Protein AF-A0A9D4R5N9-F1 (afdb_monomer)

Structure (mmCIF, N/CA/C/O backbone):
data_AF-A0A9D4R5N9-F1
#
_entry.id   AF-A0A9D4R5N9-F1
#
loop_
_atom_site.group_PDB
_atom_site.id
_atom_site.type_symbol
_atom_site.label_atom_id
_atom_site.label_alt_id
_atom_site.label_comp_id
_atom_site.label_asym_id
_atom_site.label_entity_id
_atom_site.label_seq_id
_atom_site.pdbx_PDB_ins_code
_atom_site.Cartn_x
_atom_site.Cartn_y
_atom_site.Cartn_z
_atom_site.occupancy
_atom_site.B_iso_or_equiv
_atom_site.auth_seq_id
_atom_site.auth_comp_id
_atom_site.auth_asym_id
_atom_site.auth_atom_id
_atom_site.pdbx_PDB_model_num
ATOM 1 N N . MET A 1 1 ? 70.474 1.511 -94.981 1.00 32.91 1 MET A N 1
ATOM 2 C CA . MET A 1 1 ? 71.534 1.987 -94.073 1.00 32.91 1 MET A CA 1
ATOM 3 C C . MET A 1 1 ? 70.887 2.494 -92.799 1.00 32.91 1 MET A C 1
ATOM 5 O O . MET A 1 1 ? 70.169 3.477 -92.846 1.00 32.91 1 MET A O 1
ATOM 9 N N . VAL A 1 2 ? 71.114 1.743 -91.721 1.00 43.59 2 VAL A N 1
ATOM 10 C CA . VAL A 1 2 ? 71.314 2.209 -90.342 1.00 43.59 2 VAL A CA 1
ATOM 11 C C . VAL A 1 2 ? 70.339 3.273 -89.816 1.00 43.59 2 VAL A C 1
ATOM 13 O O . VAL A 1 2 ? 70.643 4.456 -89.820 1.00 43.59 2 VAL A O 1
ATOM 16 N N . TYR A 1 3 ? 69.252 2.821 -89.197 1.00 40.12 3 TYR A N 1
ATOM 17 C CA . TYR A 1 3 ? 69.021 3.209 -87.805 1.00 40.12 3 TYR A CA 1
ATOM 18 C C . TYR A 1 3 ? 68.935 1.924 -86.998 1.00 40.12 3 TYR A C 1
ATOM 20 O O . TYR A 1 3 ? 67.922 1.233 -86.970 1.00 40.12 3 TYR A O 1
ATOM 28 N N . ALA A 1 4 ? 70.094 1.560 -86.458 1.00 38.41 4 ALA A N 1
ATOM 29 C CA . ALA A 1 4 ? 70.248 0.445 -85.558 1.00 38.41 4 ALA A CA 1
ATOM 30 C C . ALA A 1 4 ? 69.289 0.605 -84.377 1.00 38.41 4 ALA A C 1
ATOM 32 O O . ALA A 1 4 ? 69.196 1.657 -83.744 1.00 38.41 4 ALA A O 1
ATOM 33 N N . VAL A 1 5 ? 68.608 -0.495 -84.099 1.00 48.69 5 VAL A N 1
ATOM 34 C CA . VAL A 1 5 ? 68.036 -0.843 -82.811 1.00 48.69 5 VAL A CA 1
ATOM 35 C C . VAL A 1 5 ? 69.075 -0.577 -81.718 1.00 48.69 5 VAL A C 1
ATOM 37 O O . VAL A 1 5 ? 69.971 -1.378 -81.486 1.00 48.69 5 VAL A O 1
ATOM 40 N N . THR A 1 6 ? 68.942 0.548 -81.027 1.00 44.34 6 THR A N 1
ATOM 41 C CA . THR A 1 6 ? 69.432 0.718 -79.657 1.00 44.34 6 THR A CA 1
ATOM 42 C C . THR A 1 6 ? 68.377 1.493 -78.882 1.00 44.34 6 THR A C 1
ATOM 44 O O . THR A 1 6 ? 68.545 2.672 -78.580 1.00 44.34 6 THR A O 1
ATOM 47 N N . ARG A 1 7 ? 67.262 0.835 -78.535 1.00 48.44 7 ARG A N 1
ATOM 48 C CA . ARG A 1 7 ? 66.603 1.203 -77.277 1.00 48.44 7 ARG A CA 1
ATOM 49 C C . ARG A 1 7 ? 67.611 0.868 -76.184 1.00 48.44 7 ARG A C 1
ATOM 51 O O . ARG A 1 7 ? 68.002 -0.290 -76.050 1.00 48.44 7 ARG A O 1
ATOM 58 N N . CYS A 1 8 ? 68.100 1.884 -75.481 1.00 42.31 8 CYS A N 1
ATOM 59 C CA . CYS A 1 8 ? 69.065 1.704 -74.407 1.00 42.31 8 CYS A CA 1
ATOM 60 C C . CYS A 1 8 ? 68.517 0.689 -73.386 1.00 42.31 8 CYS A C 1
ATOM 62 O O . CYS A 1 8 ? 67.337 0.779 -73.029 1.00 42.31 8 CYS A O 1
ATOM 64 N N . PRO A 1 9 ? 69.356 -0.211 -72.834 1.00 55.91 9 PRO A N 1
ATOM 65 C CA . PRO A 1 9 ? 68.989 -1.016 -71.666 1.00 55.91 9 PRO A CA 1
ATOM 66 C C . PRO A 1 9 ? 68.389 -0.140 -70.557 1.00 55.91 9 PRO A C 1
ATOM 68 O O . PRO A 1 9 ? 67.457 -0.543 -69.871 1.00 55.91 9 PRO A O 1
ATOM 71 N N . CYS A 1 10 ? 68.869 1.103 -70.455 1.00 53.34 10 CYS A N 1
ATOM 72 C CA . CYS A 1 10 ? 68.424 2.133 -69.526 1.00 53.34 10 CYS A CA 1
ATOM 73 C C . CYS A 1 10 ? 66.927 2.478 -69.635 1.00 53.34 10 CYS A C 1
ATOM 75 O O . CYS A 1 10 ? 66.293 2.628 -68.597 1.00 53.34 10 CYS A O 1
ATOM 77 N N . ASP A 1 11 ? 66.341 2.559 -70.837 1.00 59.75 11 ASP A N 1
ATOM 78 C CA . ASP A 1 11 ? 64.924 2.934 -71.014 1.00 59.75 11 ASP A CA 1
ATOM 79 C C . ASP A 1 11 ? 63.981 1.785 -70.637 1.00 59.75 11 ASP A C 1
ATOM 81 O O . ASP A 1 11 ? 62.945 1.997 -70.004 1.00 59.75 11 ASP A O 1
ATOM 85 N N . MET A 1 12 ? 64.371 0.548 -70.963 1.00 61.84 12 MET A N 1
ATOM 86 C CA . MET A 1 12 ? 63.658 -0.662 -70.538 1.00 61.84 12 MET A CA 1
ATOM 87 C C . MET A 1 12 ? 63.763 -0.853 -69.021 1.00 61.84 12 MET A C 1
ATOM 89 O O . MET A 1 12 ? 62.758 -1.093 -68.357 1.00 61.84 12 MET A O 1
ATOM 93 N N . VAL A 1 13 ? 64.956 -0.671 -68.446 1.00 65.75 13 VAL A N 1
ATOM 94 C CA . VAL 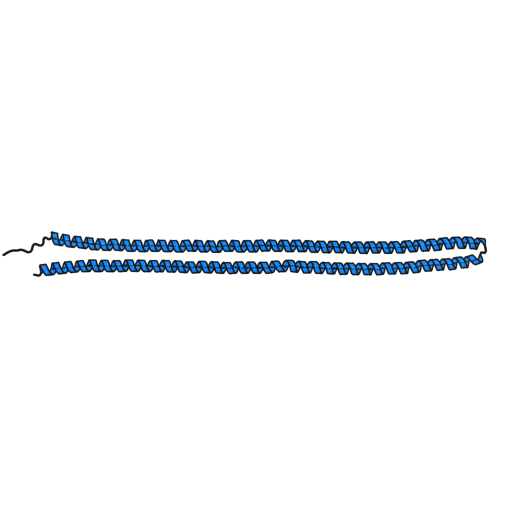A 1 13 ? 65.175 -0.724 -66.991 1.00 65.75 13 VAL A CA 1
ATOM 95 C C . VAL A 1 13 ? 64.390 0.383 -66.279 1.00 65.75 13 VAL A C 1
ATOM 97 O O . VAL A 1 13 ? 63.777 0.125 -65.243 1.00 65.75 13 VAL A O 1
ATOM 100 N N . TYR A 1 14 ? 64.327 1.597 -66.833 1.00 70.81 14 TYR A N 1
ATOM 101 C CA . TYR A 1 14 ? 63.544 2.704 -66.275 1.00 70.81 14 TYR A CA 1
ATOM 102 C C . TYR A 1 14 ? 62.031 2.430 -66.320 1.00 70.81 14 TYR A C 1
ATOM 104 O O . TYR A 1 14 ? 61.320 2.679 -65.346 1.00 70.81 14 TYR A O 1
ATOM 112 N N . ALA A 1 15 ? 61.525 1.854 -67.412 1.00 66.88 15 ALA A N 1
ATOM 113 C CA . ALA A 1 15 ? 60.119 1.476 -67.521 1.00 66.88 15 ALA A CA 1
ATOM 114 C C . ALA A 1 15 ? 59.740 0.327 -66.569 1.00 66.88 15 ALA A C 1
ATOM 116 O O . ALA A 1 15 ? 58.737 0.419 -65.858 1.00 66.88 15 ALA A O 1
ATOM 117 N N . VAL A 1 16 ? 60.569 -0.720 -66.483 1.00 70.00 16 VAL A N 1
ATOM 118 C CA . VAL A 1 16 ? 60.364 -1.851 -65.561 1.00 70.00 16 VAL A CA 1
ATOM 119 C C . VAL A 1 16 ? 60.416 -1.385 -64.104 1.00 70.00 16 VAL A C 1
ATOM 121 O O . VAL A 1 16 ? 59.529 -1.715 -63.317 1.00 70.00 16 VAL A O 1
ATOM 124 N N . THR A 1 17 ? 61.397 -0.560 -63.732 1.00 75.94 17 THR A N 1
ATOM 125 C CA . THR A 1 17 ? 61.494 -0.012 -62.367 1.00 75.94 17 THR A CA 1
ATOM 126 C C . THR A 1 17 ? 60.323 0.911 -62.026 1.00 75.94 17 THR A C 1
ATOM 128 O O . THR A 1 17 ? 59.822 0.864 -60.902 1.00 75.94 17 THR A O 1
ATOM 131 N N . ARG A 1 18 ? 59.822 1.707 -62.979 1.00 77.88 18 ARG A N 1
ATOM 132 C CA . ARG A 1 18 ? 58.609 2.522 -62.805 1.00 77.88 18 ARG A CA 1
ATOM 133 C C . ARG A 1 18 ? 57.360 1.663 -62.587 1.00 77.88 18 ARG A C 1
ATOM 135 O O . ARG A 1 18 ? 56.557 1.991 -61.715 1.00 77.88 18 ARG A O 1
ATOM 142 N N . HIS A 1 19 ? 57.199 0.568 -63.326 1.00 75.94 19 HIS A N 1
ATOM 143 C CA . HIS A 1 19 ? 56.072 -0.349 -63.146 1.00 75.94 19 HIS A CA 1
ATOM 144 C C . HIS A 1 19 ? 56.136 -1.119 -61.827 1.00 75.94 19 HIS A C 1
ATOM 146 O O . HIS A 1 19 ? 55.126 -1.200 -61.131 1.00 75.94 19 HIS A O 1
ATOM 152 N N . LEU A 1 20 ? 57.317 -1.603 -61.432 1.00 76.88 20 LEU A N 1
ATOM 153 C CA . LEU A 1 20 ? 57.517 -2.216 -60.117 1.00 76.88 20 LEU A CA 1
ATOM 154 C C . LEU A 1 20 ? 57.187 -1.233 -58.991 1.00 76.88 20 LEU A C 1
ATOM 156 O O . LEU A 1 20 ? 56.495 -1.603 -58.049 1.00 76.88 20 LEU A O 1
ATOM 160 N N . ARG A 1 21 ? 57.598 0.038 -59.110 1.00 82.12 21 ARG A N 1
ATOM 161 C CA . ARG A 1 21 ? 57.222 1.093 -58.153 1.00 82.12 21 ARG A CA 1
ATOM 162 C C . ARG A 1 21 ? 55.716 1.337 -58.110 1.00 82.12 21 ARG A C 1
ATOM 164 O O . ARG A 1 21 ? 55.177 1.514 -57.025 1.00 82.12 21 ARG A O 1
ATOM 171 N N . HIS A 1 22 ? 55.040 1.331 -59.258 1.00 82.19 22 HIS A N 1
ATOM 172 C CA . HIS A 1 22 ? 53.587 1.498 -59.319 1.00 82.19 22 HIS A CA 1
ATOM 173 C C . HIS A 1 22 ? 52.846 0.316 -58.676 1.00 82.19 22 HIS A C 1
ATOM 175 O O . HIS A 1 22 ? 51.950 0.526 -57.867 1.00 82.19 22 HIS A O 1
ATOM 181 N N . MET A 1 23 ? 53.255 -0.922 -58.966 1.00 81.25 23 MET A N 1
ATOM 182 C CA . MET A 1 23 ? 52.710 -2.125 -58.322 1.00 81.25 23 MET A CA 1
ATOM 183 C C . MET A 1 23 ? 52.925 -2.099 -56.806 1.00 81.25 23 MET A C 1
ATOM 185 O O . MET A 1 23 ? 51.998 -2.353 -56.043 1.00 81.25 23 MET A O 1
ATOM 189 N N . LEU A 1 24 ? 54.133 -1.741 -56.364 1.00 83.81 24 LEU A N 1
ATOM 190 C CA . LEU A 1 24 ? 54.471 -1.653 -54.945 1.00 83.81 24 LEU A CA 1
ATOM 191 C C . LEU A 1 24 ? 53.650 -0.556 -54.251 1.00 83.81 24 LEU A C 1
ATOM 193 O O . LEU A 1 24 ? 53.133 -0.788 -53.163 1.00 83.81 24 LEU A O 1
ATOM 197 N N . TYR A 1 25 ? 53.437 0.584 -54.916 1.00 87.62 25 TYR A N 1
ATOM 198 C CA . TYR A 1 25 ? 52.544 1.643 -54.443 1.00 87.62 25 TYR A CA 1
ATOM 199 C C . TYR A 1 25 ? 51.102 1.146 -54.261 1.00 87.62 25 TYR A C 1
ATOM 201 O O . TYR A 1 25 ? 50.541 1.313 -53.177 1.00 87.62 25 TYR A O 1
ATOM 209 N N . VAL A 1 26 ? 50.522 0.476 -55.265 1.00 86.94 26 VAL A N 1
ATOM 210 C CA . VAL A 1 26 ? 49.154 -0.072 -55.179 1.00 86.94 26 VAL A CA 1
ATOM 211 C C . VAL A 1 26 ? 49.038 -1.086 -54.038 1.00 86.94 26 VAL A C 1
ATOM 213 O O . VAL A 1 26 ? 48.124 -0.978 -53.225 1.00 86.94 26 VAL A O 1
ATOM 216 N N . ILE A 1 27 ? 50.004 -2.001 -53.894 1.00 85.88 27 ILE A N 1
ATOM 217 C CA . ILE A 1 27 ? 50.034 -2.974 -52.788 1.00 85.88 27 ILE A CA 1
ATOM 218 C C . ILE A 1 27 ? 50.093 -2.267 -51.427 1.00 85.88 27 ILE A C 1
ATOM 220 O O . ILE A 1 27 ? 49.329 -2.607 -50.524 1.00 85.88 27 ILE A O 1
ATOM 224 N N . THR A 1 28 ? 50.973 -1.272 -51.264 1.00 88.00 28 THR A N 1
ATOM 225 C CA . THR A 1 28 ? 51.095 -0.537 -49.992 1.00 88.00 28 THR A CA 1
ATOM 226 C C . THR A 1 28 ? 49.835 0.245 -49.640 1.00 88.00 28 THR A C 1
ATOM 228 O O . THR A 1 28 ? 49.409 0.222 -48.486 1.00 88.00 28 THR A O 1
ATOM 231 N N . ARG A 1 29 ? 49.198 0.888 -50.626 1.00 89.81 29 ARG A N 1
ATOM 232 C CA . ARG A 1 29 ? 47.921 1.577 -50.434 1.00 89.81 29 ARG A CA 1
ATOM 233 C C . ARG A 1 29 ? 46.828 0.592 -50.034 1.00 89.81 29 ARG A C 1
ATOM 235 O O . ARG A 1 29 ? 46.112 0.844 -49.075 1.00 89.81 29 ARG A O 1
ATOM 242 N N . CYS A 1 30 ? 46.774 -0.563 -50.686 1.00 87.69 30 CYS A N 1
ATOM 243 C CA . CYS A 1 30 ? 45.808 -1.599 -50.361 1.00 87.69 30 CYS A CA 1
ATOM 244 C C . CYS A 1 30 ? 45.939 -2.155 -48.950 1.00 87.69 30 CYS A C 1
ATOM 246 O O . CYS A 1 30 ? 44.945 -2.310 -48.245 1.00 87.69 30 CYS A O 1
ATOM 248 N N . LEU A 1 31 ? 47.169 -2.409 -48.509 1.00 85.19 31 LEU A N 1
ATOM 249 C CA . LEU A 1 31 ? 47.439 -2.767 -47.121 1.00 85.19 31 LEU A CA 1
ATOM 250 C C . LEU A 1 31 ? 46.973 -1.670 -46.159 1.00 85.19 31 LEU A C 1
ATOM 252 O O . LEU A 1 31 ? 46.334 -1.980 -45.158 1.00 85.19 31 LEU A O 1
ATOM 256 N N . SER A 1 32 ? 47.248 -0.402 -46.471 1.00 89.06 32 SER A N 1
ATOM 257 C CA . SER A 1 32 ? 46.811 0.733 -45.651 1.00 89.06 32 SER A CA 1
ATOM 258 C C . SER A 1 32 ? 45.286 0.827 -45.550 1.00 89.06 32 SER A C 1
ATOM 260 O O . SER A 1 32 ? 44.761 0.968 -44.447 1.00 89.06 32 SER A O 1
ATOM 262 N N . ASP A 1 33 ? 44.571 0.708 -46.670 1.00 86.38 33 ASP A N 1
ATOM 263 C CA . ASP A 1 33 ? 43.107 0.798 -46.717 1.00 86.38 33 ASP A CA 1
ATOM 264 C C . ASP A 1 33 ? 42.457 -0.360 -45.938 1.00 86.38 33 ASP A C 1
ATOM 266 O O . ASP A 1 33 ? 41.523 -0.151 -45.161 1.00 86.38 33 ASP A O 1
ATOM 270 N N . MET A 1 34 ? 43.014 -1.570 -46.050 1.00 82.44 34 MET A N 1
ATOM 271 C CA . MET A 1 34 ? 42.585 -2.741 -45.276 1.00 82.44 34 MET A CA 1
ATOM 272 C C . MET A 1 34 ? 42.835 -2.575 -43.773 1.00 82.44 34 MET A C 1
ATOM 274 O O . MET A 1 34 ? 41.951 -2.855 -42.962 1.00 82.44 34 MET A O 1
ATOM 278 N N . VAL A 1 35 ? 44.020 -2.096 -43.381 1.00 87.25 35 VAL A N 1
ATOM 279 C CA . VAL A 1 35 ? 44.348 -1.819 -41.972 1.00 87.25 35 VAL A CA 1
ATOM 280 C C . VAL A 1 35 ? 43.420 -0.745 -41.408 1.00 87.25 35 VAL A C 1
ATOM 282 O O . VAL A 1 35 ? 42.924 -0.888 -40.287 1.00 87.25 35 VAL A O 1
ATOM 285 N N . PHE A 1 36 ? 43.137 0.305 -42.179 1.00 88.00 36 PHE A N 1
ATOM 286 C CA . PHE A 1 36 ? 42.214 1.360 -41.778 1.00 88.00 36 PHE A CA 1
ATOM 287 C C . PHE A 1 36 ? 40.792 0.824 -41.578 1.00 88.00 36 PHE A C 1
ATOM 289 O O . PHE A 1 36 ? 40.191 1.081 -40.531 1.00 88.00 36 PHE A O 1
ATOM 296 N N . ALA A 1 37 ? 40.287 0.023 -42.524 1.00 80.81 37 ALA A N 1
ATOM 297 C CA . ALA A 1 37 ? 38.984 -0.625 -42.411 1.00 80.81 37 ALA A CA 1
ATOM 298 C C . ALA A 1 37 ? 38.904 -1.467 -41.130 1.00 80.81 37 ALA A C 1
ATOM 300 O O . ALA A 1 37 ? 38.031 -1.227 -40.298 1.00 80.81 37 ALA A O 1
ATOM 301 N N . VAL A 1 38 ? 39.864 -2.368 -40.893 1.00 80.19 38 VAL A N 1
ATOM 302 C CA . VAL A 1 38 ? 39.901 -3.215 -39.684 1.00 80.19 38 VAL A CA 1
ATOM 303 C C . VAL A 1 38 ? 39.974 -2.386 -38.396 1.00 80.19 38 VAL A C 1
ATOM 305 O O . VAL A 1 38 ? 39.272 -2.680 -37.428 1.00 80.19 38 VAL A O 1
ATOM 308 N N . THR A 1 39 ? 40.778 -1.324 -38.370 1.00 84.88 39 THR A N 1
ATOM 309 C CA . THR A 1 39 ? 40.929 -0.465 -37.181 1.00 84.88 39 THR A CA 1
ATOM 310 C C . THR A 1 39 ? 39.628 0.264 -36.843 1.00 84.88 39 THR A C 1
ATOM 312 O O . THR A 1 39 ? 39.217 0.319 -35.678 1.00 84.88 39 THR A O 1
ATOM 315 N N . ARG A 1 40 ? 38.934 0.785 -37.861 1.00 83.06 40 ARG A N 1
ATOM 316 C CA . ARG A 1 40 ? 37.609 1.395 -37.710 1.00 83.06 40 ARG A CA 1
ATOM 317 C C . ARG A 1 40 ? 36.585 0.371 -37.220 1.00 83.06 40 ARG A C 1
ATOM 319 O O . ARG A 1 40 ? 35.835 0.665 -36.295 1.00 83.06 40 ARG A O 1
ATOM 326 N N . CYS A 1 41 ? 36.620 -0.846 -37.763 1.00 77.69 41 CYS A N 1
ATOM 327 C CA . CYS A 1 41 ? 35.736 -1.936 -37.353 1.00 77.69 41 CYS A CA 1
ATOM 328 C C . CYS A 1 41 ? 35.868 -2.271 -35.864 1.00 77.69 41 CYS A C 1
ATOM 330 O O . CYS A 1 41 ? 34.873 -2.365 -35.147 1.00 77.69 41 CYS A O 1
ATOM 332 N N . LEU A 1 42 ? 37.107 -2.421 -35.388 1.00 75.12 42 LEU A N 1
ATOM 333 C CA . LEU A 1 42 ? 37.381 -2.673 -33.975 1.00 75.12 42 LEU A CA 1
ATOM 334 C C . LEU A 1 42 ? 36.883 -1.524 -33.096 1.00 75.12 42 LEU A C 1
ATOM 336 O O . LEU A 1 42 ? 36.279 -1.770 -32.055 1.00 75.12 42 LEU A O 1
ATOM 340 N N . SER A 1 43 ? 37.082 -0.280 -33.533 1.00 82.69 43 SER A N 1
ATOM 341 C CA . SER A 1 43 ? 36.629 0.906 -32.799 1.00 82.69 43 SER A CA 1
ATOM 342 C C . SER A 1 43 ? 35.102 0.955 -32.673 1.00 82.69 43 SER A C 1
ATOM 344 O O . SER A 1 43 ? 34.583 1.166 -31.576 1.00 82.69 43 SER A O 1
ATOM 346 N N . ASP A 1 44 ? 34.377 0.690 -33.764 1.00 78.88 44 ASP A N 1
ATOM 347 C CA . ASP A 1 44 ? 32.910 0.661 -33.780 1.00 78.88 44 ASP A CA 1
ATOM 348 C C . ASP A 1 44 ? 32.352 -0.471 -32.902 1.00 78.88 44 ASP A C 1
ATOM 350 O O . ASP A 1 44 ? 31.378 -0.271 -32.169 1.00 78.88 44 ASP A O 1
ATOM 354 N N . LEU A 1 45 ? 32.988 -1.648 -32.925 1.00 73.50 45 LEU A N 1
ATOM 355 C CA . LEU A 1 45 ? 32.602 -2.778 -32.080 1.00 73.50 45 LEU A CA 1
ATOM 356 C C . LEU A 1 45 ? 32.835 -2.476 -30.594 1.00 73.50 45 LEU A C 1
ATOM 358 O O . LEU A 1 45 ? 31.944 -2.700 -29.774 1.00 73.50 45 LEU A O 1
ATOM 362 N N . VAL A 1 46 ? 34.001 -1.923 -30.243 1.00 78.69 46 VAL A N 1
ATOM 363 C CA . VAL A 1 46 ? 34.314 -1.504 -28.867 1.00 78.69 46 VAL A CA 1
ATOM 364 C C . VAL A 1 46 ? 33.314 -0.455 -28.385 1.00 78.69 46 VAL A C 1
ATOM 366 O O . VAL A 1 46 ? 32.819 -0.552 -27.259 1.00 78.69 46 VAL A O 1
ATOM 369 N N . TYR A 1 47 ? 32.960 0.513 -29.232 1.00 80.06 47 TYR A N 1
ATOM 370 C CA . TYR A 1 47 ? 31.956 1.521 -28.903 1.00 80.06 47 TYR A CA 1
ATOM 371 C C . TYR A 1 47 ? 30.575 0.896 -28.650 1.00 80.06 47 TYR A C 1
ATOM 373 O O . TYR A 1 47 ? 29.947 1.194 -27.631 1.00 80.06 47 TYR A O 1
ATOM 381 N N . ALA A 1 48 ? 30.124 -0.010 -29.526 1.00 71.06 48 ALA A N 1
ATOM 382 C CA . ALA A 1 48 ? 28.847 -0.707 -29.374 1.00 71.06 48 ALA A CA 1
ATOM 383 C C . ALA A 1 48 ? 28.791 -1.516 -28.066 1.00 71.06 48 ALA A C 1
ATOM 385 O O . ALA A 1 48 ? 27.838 -1.378 -27.297 1.00 71.06 48 ALA A O 1
ATOM 386 N N . VAL A 1 49 ? 29.840 -2.288 -27.762 1.00 71.75 49 VAL A N 1
ATOM 387 C CA . VAL A 1 49 ? 29.943 -3.070 -26.517 1.00 71.75 49 VAL A CA 1
ATOM 388 C C . VAL A 1 49 ? 29.950 -2.161 -25.286 1.00 71.75 49 VAL A C 1
ATOM 390 O O . VAL A 1 49 ? 29.225 -2.417 -24.324 1.00 71.75 49 VAL A O 1
ATOM 393 N N . THR A 1 50 ? 30.720 -1.072 -25.313 1.00 77.12 50 THR A N 1
ATOM 394 C CA . THR A 1 50 ? 30.819 -0.137 -24.180 1.00 77.12 50 THR A CA 1
ATOM 395 C C . THR A 1 50 ? 29.473 0.520 -23.885 1.00 77.12 50 THR A C 1
ATOM 397 O O . THR A 1 50 ? 29.025 0.546 -22.735 1.00 77.12 50 THR A O 1
ATOM 400 N N . ARG A 1 51 ? 28.780 0.997 -24.927 1.00 78.81 51 ARG A N 1
ATOM 401 C CA . ARG A 1 51 ? 27.432 1.559 -24.796 1.00 78.81 51 ARG A CA 1
ATOM 402 C C . ARG A 1 51 ? 26.462 0.528 -24.225 1.00 78.81 51 ARG A C 1
ATOM 404 O O . ARG A 1 51 ? 25.673 0.847 -23.340 1.00 78.81 51 ARG A O 1
ATOM 411 N N . CYS A 1 52 ? 26.576 -0.717 -24.662 1.00 68.00 52 CYS A N 1
ATOM 412 C CA . CYS A 1 52 ? 25.738 -1.799 -24.179 1.00 68.00 52 CYS A CA 1
ATOM 413 C C . CYS A 1 52 ? 25.884 -2.119 -22.705 1.00 68.00 52 CYS A C 1
ATOM 415 O O . CYS A 1 52 ? 24.887 -2.263 -21.996 1.00 68.00 52 CYS A O 1
ATOM 417 N N . LEU A 1 53 ? 27.123 -2.176 -22.229 1.00 68.75 53 LEU A N 1
ATOM 418 C CA . LEU A 1 53 ? 27.393 -2.329 -20.808 1.00 68.75 53 LEU A CA 1
ATOM 419 C C . LEU A 1 53 ? 26.811 -1.153 -20.016 1.00 68.75 53 LEU A C 1
ATOM 421 O O . LEU A 1 53 ? 26.201 -1.371 -18.971 1.00 68.75 53 LEU A O 1
ATOM 425 N N . SER A 1 54 ? 26.922 0.076 -20.530 1.00 77.19 54 SER A N 1
ATOM 426 C CA . SER A 1 54 ? 26.354 1.250 -19.859 1.00 77.19 54 SER A CA 1
ATOM 427 C C . SER A 1 54 ? 24.820 1.216 -19.776 1.00 77.19 54 SER A C 1
ATOM 429 O O . SER A 1 54 ? 24.270 1.460 -18.701 1.00 77.19 54 SER A O 1
ATOM 431 N N . ASP A 1 55 ? 24.132 0.828 -20.857 1.00 74.12 55 ASP A N 1
ATOM 432 C CA . ASP A 1 55 ? 22.667 0.712 -20.898 1.00 74.12 55 ASP A CA 1
ATOM 433 C C . ASP A 1 55 ? 22.176 -0.385 -19.932 1.00 74.12 55 ASP A C 1
ATOM 435 O O . ASP A 1 55 ? 21.222 -0.178 -19.177 1.00 74.12 55 ASP A O 1
ATOM 439 N N . MET A 1 56 ? 22.870 -1.528 -19.891 1.00 67.88 56 MET A N 1
ATOM 440 C CA . MET A 1 56 ? 22.602 -2.629 -18.956 1.00 67.88 56 MET A CA 1
ATOM 441 C C . MET A 1 56 ? 22.763 -2.197 -17.494 1.00 67.88 56 MET A C 1
ATOM 443 O O . MET A 1 56 ? 21.869 -2.418 -16.675 1.00 67.88 56 MET A O 1
ATOM 447 N N . VAL A 1 57 ? 23.885 -1.552 -17.157 1.00 75.50 57 VAL A N 1
ATOM 448 C CA . VAL A 1 57 ? 24.146 -1.054 -15.797 1.00 75.50 57 VAL A CA 1
ATOM 449 C C . VAL A 1 57 ? 23.086 -0.035 -15.387 1.00 75.50 57 VAL A C 1
ATOM 451 O O . VAL A 1 57 ? 22.589 -0.081 -14.257 1.00 75.50 57 VAL A O 1
ATOM 454 N N . TYR A 1 58 ? 22.692 0.856 -16.297 1.00 77.56 58 TYR A N 1
ATOM 455 C CA . TYR A 1 58 ? 21.634 1.828 -16.043 1.00 77.56 58 TYR A CA 1
ATOM 456 C C . TYR A 1 58 ? 20.286 1.150 -15.761 1.00 77.56 58 TYR A C 1
ATOM 458 O O . TYR A 1 58 ? 19.639 1.479 -14.761 1.00 77.56 58 TYR A O 1
ATOM 466 N N . ALA A 1 59 ? 19.887 0.174 -16.585 1.00 69.38 59 ALA A N 1
ATOM 467 C CA . ALA A 1 59 ? 18.647 -0.580 -16.404 1.00 69.38 59 ALA A CA 1
ATOM 468 C C . ALA A 1 59 ? 18.617 -1.294 -15.042 1.00 69.38 59 ALA A C 1
ATOM 470 O O . ALA A 1 59 ? 17.679 -1.108 -14.265 1.00 69.38 59 ALA A O 1
ATOM 471 N N . VAL A 1 60 ? 19.688 -2.018 -14.695 1.00 69.94 60 VAL A N 1
ATOM 472 C CA . VAL A 1 60 ? 19.815 -2.710 -13.400 1.00 69.94 60 VAL A CA 1
ATOM 473 C C . VAL A 1 60 ? 19.769 -1.722 -12.231 1.00 69.94 60 VAL A C 1
ATOM 475 O O . VAL A 1 60 ? 19.050 -1.944 -11.257 1.00 69.94 60 VAL A O 1
ATOM 478 N N . THR A 1 61 ? 20.479 -0.597 -12.325 1.00 77.31 61 THR A N 1
ATOM 479 C CA . THR A 1 61 ? 20.515 0.412 -11.253 1.00 77.31 61 THR A CA 1
ATOM 480 C C . THR A 1 61 ? 19.141 1.041 -11.023 1.00 77.31 61 THR A C 1
ATOM 482 O O . THR A 1 61 ? 18.698 1.186 -9.881 1.00 77.31 61 THR A O 1
ATOM 485 N N . ARG A 1 62 ? 18.436 1.404 -12.102 1.00 78.44 62 ARG A N 1
ATOM 486 C CA . ARG A 1 62 ? 17.063 1.926 -12.035 1.00 78.44 62 ARG A CA 1
ATOM 487 C C . ARG A 1 62 ? 16.125 0.906 -11.391 1.00 78.44 62 ARG A C 1
ATOM 489 O O . ARG A 1 62 ? 15.291 1.277 -10.566 1.00 78.44 62 ARG A O 1
ATOM 496 N N . CYS A 1 63 ? 16.310 -0.364 -11.721 1.00 70.38 63 CYS A N 1
ATOM 497 C CA . CYS A 1 63 ? 15.538 -1.465 -11.177 1.00 70.38 63 CYS A CA 1
ATOM 498 C C . CYS A 1 63 ? 15.718 -1.680 -9.686 1.00 70.38 63 CYS A C 1
ATOM 500 O O . CYS A 1 63 ? 14.736 -1.731 -8.947 1.00 70.38 63 CYS A O 1
ATOM 502 N N . LEU A 1 64 ? 16.967 -1.719 -9.231 1.00 71.19 64 LEU A N 1
ATOM 503 C CA . LEU A 1 64 ? 17.282 -1.806 -7.811 1.00 71.19 64 LEU A CA 1
ATOM 504 C C . LEU A 1 64 ? 16.657 -0.641 -7.039 1.00 71.19 64 LEU A C 1
ATOM 506 O O . LEU A 1 64 ? 16.016 -0.864 -6.017 1.00 71.19 64 LEU A O 1
ATOM 510 N N . ARG A 1 65 ? 16.750 0.591 -7.559 1.00 77.88 65 ARG A N 1
ATOM 511 C CA . ARG A 1 65 ? 16.108 1.760 -6.934 1.00 77.88 65 ARG A CA 1
ATOM 512 C C . ARG A 1 65 ? 14.588 1.618 -6.845 1.00 77.88 65 ARG A C 1
ATOM 514 O O . ARG A 1 65 ? 14.021 1.923 -5.800 1.00 77.88 65 ARG A O 1
ATOM 521 N N . GLY A 1 66 ? 13.939 1.152 -7.912 1.00 76.12 66 GLY A N 1
ATOM 522 C CA . GLY A 1 66 ? 12.493 0.920 -7.930 1.00 76.12 66 GLY A CA 1
ATOM 523 C C . GLY A 1 66 ? 12.051 -0.126 -6.904 1.00 76.12 66 GLY A C 1
ATOM 524 O O . GLY A 1 66 ? 11.100 0.111 -6.163 1.00 76.12 66 GLY A O 1
ATOM 525 N N . MET A 1 67 ? 12.778 -1.243 -6.806 1.00 72.75 67 MET A N 1
ATOM 526 C CA . MET A 1 67 ? 12.506 -2.284 -5.809 1.00 72.75 67 MET A CA 1
ATOM 527 C C . MET A 1 67 ? 12.722 -1.784 -4.381 1.00 72.75 67 MET A C 1
ATOM 529 O O . MET A 1 67 ? 11.861 -1.998 -3.533 1.00 72.75 67 MET A O 1
ATOM 533 N N . VAL A 1 68 ? 13.828 -1.080 -4.116 1.00 78.62 68 VAL A N 1
ATOM 534 C CA . VAL A 1 68 ? 14.095 -0.491 -2.793 1.00 78.62 68 VAL A CA 1
ATOM 535 C C . VAL A 1 68 ? 12.964 0.455 -2.402 1.00 78.62 68 VAL A C 1
ATOM 537 O O . VAL A 1 68 ? 12.423 0.325 -1.311 1.00 78.62 68 VAL A O 1
ATOM 540 N N . PHE A 1 69 ? 12.542 1.344 -3.304 1.00 81.62 69 PHE A N 1
ATOM 541 C CA . PHE A 1 69 ? 11.432 2.257 -3.043 1.00 81.62 69 PHE A CA 1
ATOM 542 C C . PHE A 1 69 ? 10.125 1.517 -2.719 1.00 81.62 69 PHE A C 1
ATOM 544 O O . PHE A 1 69 ? 9.453 1.864 -1.746 1.00 81.62 69 PHE A O 1
ATOM 551 N N . ALA A 1 70 ? 9.779 0.482 -3.493 1.00 75.19 70 ALA A N 1
ATOM 552 C CA . ALA A 1 70 ? 8.589 -0.329 -3.244 1.00 75.19 70 ALA A CA 1
ATOM 553 C C . ALA A 1 70 ? 8.642 -0.999 -1.861 1.00 75.19 70 ALA A C 1
ATOM 555 O O . ALA A 1 70 ? 7.693 -0.886 -1.088 1.00 75.19 70 ALA A O 1
ATOM 556 N N . VAL A 1 71 ? 9.775 -1.616 -1.508 1.00 75.62 71 VAL A N 1
ATOM 557 C CA . VAL A 1 71 ? 9.977 -2.258 -0.199 1.00 75.62 71 VAL A CA 1
ATOM 558 C C . VAL A 1 71 ? 9.904 -1.243 0.942 1.00 75.62 71 VAL A C 1
ATOM 560 O O . VAL A 1 71 ? 9.223 -1.492 1.934 1.00 75.62 71 VAL A O 1
ATOM 563 N N . THR A 1 72 ? 10.551 -0.081 0.815 1.00 83.31 72 THR A N 1
ATOM 564 C CA . THR A 1 72 ? 10.513 0.965 1.848 1.00 83.31 72 THR A CA 1
ATOM 565 C C . THR A 1 72 ? 9.092 1.477 2.079 1.00 83.31 72 THR A C 1
ATOM 567 O O . THR A 1 72 ? 8.662 1.578 3.228 1.00 83.31 72 THR A O 1
ATOM 570 N N . ARG A 1 73 ? 8.337 1.748 1.005 1.00 84.25 73 ARG A N 1
ATOM 571 C CA . ARG A 1 73 ? 6.928 2.162 1.097 1.00 84.25 73 ARG A CA 1
ATOM 572 C C . ARG A 1 73 ? 6.093 1.102 1.813 1.00 84.25 73 ARG A C 1
ATOM 574 O O . ARG A 1 73 ? 5.313 1.420 2.701 1.00 84.25 73 ARG A O 1
ATOM 581 N N . CYS A 1 74 ? 6.331 -0.159 1.479 1.00 78.62 74 CYS A N 1
ATOM 582 C CA . CYS A 1 74 ? 5.647 -1.293 2.077 1.00 78.62 74 CYS A CA 1
ATOM 583 C C . CYS A 1 74 ? 5.906 -1.473 3.563 1.00 78.62 74 CYS A C 1
ATOM 585 O O . CYS A 1 74 ? 4.971 -1.691 4.329 1.00 78.62 74 CYS A O 1
ATOM 587 N N . LEU A 1 75 ? 7.160 -1.340 3.985 1.00 77.38 75 LEU A N 1
ATOM 588 C CA . LEU A 1 75 ? 7.503 -1.366 5.402 1.00 77.38 75 LEU A CA 1
ATOM 589 C C . LEU A 1 75 ? 6.830 -0.214 6.153 1.00 77.38 75 LEU A C 1
ATOM 591 O O . LEU A 1 75 ? 6.298 -0.432 7.237 1.00 77.38 75 LEU A O 1
ATOM 595 N N . SER A 1 76 ? 6.792 0.985 5.568 1.00 86.00 76 SER A N 1
ATOM 596 C CA . SER A 1 76 ? 6.106 2.133 6.168 1.00 86.00 76 SER A CA 1
ATOM 597 C C . SER A 1 76 ? 4.600 1.894 6.326 1.00 86.00 76 SER A C 1
ATOM 599 O O . SER A 1 76 ? 4.062 2.114 7.411 1.00 86.00 76 SER A O 1
ATOM 601 N N . ASP A 1 77 ? 3.927 1.418 5.274 1.00 84.69 77 ASP A N 1
ATOM 602 C CA . ASP A 1 77 ? 2.487 1.121 5.296 1.00 84.69 77 ASP A CA 1
ATOM 603 C C . ASP A 1 77 ? 2.170 0.036 6.348 1.00 84.69 77 ASP A C 1
ATOM 605 O O . ASP A 1 77 ? 1.200 0.153 7.099 1.00 84.69 77 ASP A O 1
ATOM 609 N N . MET A 1 78 ? 3.033 -0.980 6.471 1.00 79.00 78 MET A N 1
ATOM 610 C CA . MET A 1 78 ? 2.923 -2.036 7.484 1.00 79.00 78 MET A CA 1
ATOM 611 C C . MET A 1 78 ? 3.092 -1.524 8.910 1.00 79.00 78 MET A C 1
ATOM 613 O O . MET A 1 78 ? 2.297 -1.868 9.784 1.00 79.00 78 MET A O 1
ATOM 617 N N . VAL A 1 79 ? 4.112 -0.700 9.159 1.00 84.62 79 VAL A N 1
ATOM 618 C CA . VAL A 1 79 ? 4.332 -0.097 10.480 1.00 84.62 79 VAL A CA 1
ATOM 619 C C . VAL A 1 79 ? 3.118 0.739 10.870 1.00 84.62 79 VAL A C 1
ATOM 621 O O . VAL A 1 79 ? 2.595 0.568 11.968 1.00 84.62 79 VAL A O 1
ATOM 624 N N . PHE A 1 80 ? 2.612 1.572 9.958 1.00 87.69 80 PHE A N 1
ATOM 625 C CA . PHE A 1 80 ? 1.424 2.383 10.209 1.00 87.69 80 PHE A CA 1
ATOM 626 C C . PHE A 1 80 ? 0.194 1.529 10.544 1.00 87.69 80 PHE A C 1
ATOM 628 O O . PHE A 1 80 ? -0.495 1.803 11.530 1.00 87.69 80 PHE A O 1
ATOM 635 N N . ALA A 1 81 ? -0.058 0.469 9.767 1.00 82.06 81 ALA A N 1
ATOM 636 C CA . ALA A 1 81 ? -1.153 -0.459 10.024 1.00 82.06 81 ALA A CA 1
ATOM 637 C C . ALA A 1 81 ? -1.033 -1.095 11.416 1.00 82.06 81 ALA A C 1
ATOM 639 O O . ALA A 1 81 ? -1.979 -1.032 12.198 1.00 82.06 81 ALA A O 1
ATOM 640 N N . VAL A 1 82 ? 0.141 -1.625 11.775 1.00 78.44 82 VAL A N 1
ATOM 641 C CA . VAL A 1 82 ? 0.382 -2.247 13.088 1.00 78.44 82 VAL A CA 1
ATOM 642 C C . VAL A 1 82 ? 0.212 -1.244 14.233 1.00 78.44 82 VAL A C 1
ATOM 644 O O . VAL A 1 82 ? -0.444 -1.558 15.226 1.00 78.44 82 VAL A O 1
ATOM 647 N N . THR A 1 83 ? 0.745 -0.027 14.109 1.00 87.31 83 THR A N 1
ATOM 648 C CA . THR A 1 83 ? 0.599 1.015 15.139 1.00 87.31 83 THR A CA 1
ATOM 649 C C . THR A 1 83 ? -0.865 1.391 15.357 1.00 87.31 83 THR A C 1
ATOM 651 O O . THR A 1 83 ? -1.317 1.503 16.501 1.00 87.31 83 THR A O 1
ATOM 654 N N . ARG A 1 84 ? -1.631 1.545 14.272 1.00 87.69 84 ARG A N 1
ATOM 655 C CA . ARG A 1 84 ? -3.071 1.802 14.339 1.00 87.69 84 ARG A CA 1
ATOM 656 C C . ARG A 1 84 ? -3.810 0.636 15.001 1.00 87.69 84 ARG A C 1
ATOM 658 O O . ARG A 1 84 ? -4.619 0.869 15.891 1.00 87.69 84 ARG A O 1
ATOM 665 N N . CYS A 1 85 ? -3.480 -0.601 14.631 1.00 82.38 85 CYS A N 1
ATOM 666 C CA . CYS A 1 85 ? -4.068 -1.806 15.215 1.00 82.38 85 CYS A CA 1
ATOM 667 C C . CYS A 1 85 ? -3.859 -1.883 16.731 1.00 82.38 85 CYS A C 1
ATOM 669 O O . CYS A 1 85 ? -4.804 -2.116 17.480 1.00 82.38 85 CYS A O 1
ATOM 671 N N . LEU A 1 86 ? -2.628 -1.651 17.191 1.00 79.25 86 LEU A N 1
ATOM 672 C CA . LEU A 1 86 ? -2.314 -1.630 18.619 1.00 79.25 86 LEU A CA 1
ATOM 673 C C . LEU A 1 86 ? -3.088 -0.531 19.349 1.00 79.25 86 LEU A C 1
ATOM 675 O O . LEU A 1 86 ? -3.596 -0.769 20.440 1.00 79.25 86 LEU A O 1
ATOM 679 N N . SER A 1 87 ? -3.216 0.648 18.740 1.00 86.25 87 SER A N 1
ATOM 680 C CA . SER A 1 87 ? -3.968 1.765 19.322 1.00 86.25 87 SER A CA 1
ATOM 681 C C . SER A 1 87 ? -5.458 1.436 19.465 1.00 86.25 87 SER A C 1
ATOM 683 O O . SER A 1 87 ? -6.028 1.642 20.537 1.00 86.25 87 SER A O 1
ATOM 685 N N . ASP A 1 88 ? -6.071 0.869 18.421 1.00 83.50 88 ASP A N 1
ATOM 686 C CA . ASP A 1 88 ? -7.478 0.453 18.424 1.00 83.50 88 ASP A CA 1
ATOM 687 C C . ASP A 1 88 ? -7.721 -0.657 19.473 1.00 83.50 88 ASP A C 1
ATOM 689 O O . ASP A 1 88 ? -8.709 -0.612 20.211 1.00 83.50 88 ASP A O 1
ATOM 693 N N . LEU A 1 89 ? -6.791 -1.613 19.609 1.00 77.56 89 LEU A N 1
ATOM 694 C CA . LEU A 1 89 ? -6.864 -2.680 20.614 1.00 77.56 89 LEU A CA 1
ATOM 695 C C . LEU A 1 89 ? -6.743 -2.138 22.044 1.00 77.56 89 LEU A C 1
ATOM 697 O O . LEU A 1 89 ? -7.537 -2.505 22.909 1.00 77.56 89 LEU A O 1
ATOM 701 N N . VAL A 1 90 ? -5.776 -1.252 22.300 1.00 82.81 90 VAL A N 1
ATOM 702 C CA . VAL A 1 90 ? -5.611 -0.605 23.611 1.00 82.81 90 VAL A CA 1
ATOM 703 C C . VAL A 1 90 ? -6.875 0.168 23.973 1.00 82.81 90 VAL A C 1
ATOM 705 O O . VAL A 1 90 ? -7.388 0.003 25.077 1.00 82.81 90 VAL A O 1
ATOM 708 N N . TYR A 1 91 ? -7.426 0.942 23.036 1.00 84.69 91 TYR A N 1
ATOM 709 C CA . TYR A 1 91 ? -8.669 1.678 23.252 1.00 84.69 91 TYR A CA 1
ATOM 710 C C . TYR A 1 91 ? -9.838 0.750 23.615 1.00 84.69 91 TYR A C 1
ATOM 712 O O . TYR A 1 91 ? -10.553 1.015 24.587 1.00 84.69 91 TYR A O 1
ATOM 720 N N . ALA A 1 92 ? -10.009 -0.358 22.884 1.00 76.19 92 ALA A N 1
ATOM 721 C CA . ALA A 1 92 ? -11.042 -1.348 23.175 1.00 76.19 92 ALA A CA 1
ATOM 722 C C . ALA A 1 92 ? -10.879 -1.936 24.587 1.00 76.19 92 ALA A C 1
ATOM 724 O O . ALA A 1 92 ? -11.838 -1.928 25.359 1.00 76.19 92 ALA A O 1
ATOM 725 N N . VAL A 1 93 ? -9.667 -2.354 24.970 1.00 73.50 93 VAL A N 1
ATOM 726 C CA . VAL A 1 93 ? -9.378 -2.890 26.314 1.00 73.50 93 VAL A CA 1
ATOM 727 C C . VAL A 1 93 ? -9.670 -1.860 27.405 1.00 73.50 93 VAL A C 1
ATOM 729 O O . VAL A 1 93 ? -10.344 -2.177 28.386 1.00 73.50 93 VAL A O 1
ATOM 732 N N . THR A 1 94 ? -9.200 -0.619 27.251 1.00 80.25 94 THR A N 1
ATOM 733 C CA . THR A 1 94 ? -9.412 0.443 28.246 1.00 80.25 94 THR A CA 1
ATOM 734 C C . THR A 1 94 ? -10.896 0.742 28.439 1.00 80.25 94 THR A C 1
ATOM 736 O O . THR A 1 94 ? -11.354 0.892 29.576 1.00 80.25 94 THR A O 1
ATOM 739 N N . ARG A 1 95 ? -11.667 0.786 27.348 1.00 82.62 95 ARG A N 1
ATOM 740 C CA . ARG A 1 95 ? -13.120 0.955 27.411 1.00 82.62 95 ARG A CA 1
ATOM 741 C C . ARG A 1 95 ? -13.787 -0.218 28.130 1.00 82.62 95 ARG A C 1
ATOM 743 O O . ARG A 1 95 ? -14.573 0.012 29.042 1.00 82.62 95 ARG A O 1
ATOM 750 N N . CYS A 1 96 ? -13.421 -1.452 27.782 1.00 70.44 96 CYS A N 1
ATOM 751 C CA . CYS A 1 96 ? -13.963 -2.661 28.405 1.00 70.44 96 CYS A CA 1
ATOM 752 C C . CYS A 1 96 ? -13.735 -2.688 29.922 1.00 70.44 96 CYS A C 1
ATOM 754 O O . CYS A 1 96 ? -14.643 -3.006 30.689 1.00 70.44 96 CYS A O 1
ATOM 756 N N . LEU A 1 97 ? -12.525 -2.332 30.362 1.00 68.38 97 LEU A N 1
ATOM 757 C CA . LEU A 1 97 ? -12.192 -2.244 31.784 1.00 68.38 97 LEU A CA 1
ATOM 758 C C . LEU A 1 97 ? -12.997 -1.147 32.484 1.00 68.38 97 LEU A C 1
ATOM 760 O O . LEU A 1 97 ? -13.494 -1.370 33.584 1.00 68.38 97 LEU A O 1
ATOM 764 N N . SER A 1 98 ? -13.158 0.012 31.844 1.00 76.69 98 SER A N 1
ATOM 765 C CA . SER A 1 98 ? -13.932 1.129 32.399 1.00 76.69 98 SER A CA 1
ATOM 766 C C . SER A 1 98 ? -15.408 0.759 32.581 1.00 76.69 98 SER A C 1
ATOM 768 O O . SER A 1 98 ? -15.972 0.998 33.649 1.00 76.69 98 SER A O 1
ATOM 770 N N . ASP A 1 99 ? -16.011 0.118 31.576 1.00 75.44 99 ASP A N 1
ATOM 771 C CA . ASP A 1 99 ? -17.400 -0.350 31.624 1.00 75.44 99 ASP A CA 1
ATOM 772 C C . ASP A 1 99 ? -17.585 -1.413 32.725 1.00 75.44 99 ASP A C 1
ATOM 774 O O . ASP A 1 99 ? -18.548 -1.354 33.493 1.00 75.44 99 ASP A O 1
ATOM 778 N N . LEU A 1 100 ? -16.632 -2.344 32.873 1.00 68.81 100 LEU A N 1
ATOM 779 C CA . LEU A 1 100 ? -16.668 -3.359 33.929 1.00 68.81 100 LEU A CA 1
ATOM 780 C C . LEU A 1 100 ? -16.568 -2.734 35.329 1.00 68.81 100 LEU A C 1
ATOM 782 O O . LEU A 1 100 ? -17.357 -3.069 36.212 1.00 68.81 100 LEU A O 1
ATOM 786 N N . VAL A 1 101 ? -15.635 -1.797 35.533 1.00 72.00 101 VAL A N 1
ATOM 787 C CA . VAL A 1 101 ? -15.485 -1.070 36.806 1.00 72.00 101 VAL A CA 1
ATOM 788 C C . VAL A 1 101 ? -16.763 -0.305 37.143 1.00 72.00 101 VAL A C 1
ATOM 790 O O . VAL A 1 101 ? -17.205 -0.331 38.294 1.00 72.00 101 VAL A O 1
ATOM 793 N N . TYR A 1 102 ? -17.393 0.334 36.154 1.00 77.75 102 TYR A N 1
ATOM 794 C CA . TYR A 1 102 ? -18.659 1.038 36.343 1.00 77.75 102 TYR A CA 1
ATOM 795 C C . TYR A 1 102 ? -19.775 0.097 36.821 1.00 77.75 102 TYR A C 1
ATOM 797 O O . TYR A 1 102 ? -20.436 0.389 37.821 1.00 77.75 102 TYR A O 1
ATOM 805 N N . VAL A 1 103 ? -19.949 -1.056 36.164 1.00 69.50 103 VAL A N 1
ATOM 806 C CA . VAL A 1 103 ? -20.965 -2.053 36.546 1.00 69.50 103 VAL A CA 1
ATOM 807 C C . VAL A 1 103 ? -20.708 -2.599 37.950 1.00 69.50 103 VAL A C 1
ATOM 809 O O . VAL A 1 103 ? -21.628 -2.623 38.767 1.00 69.50 103 VAL A O 1
ATOM 812 N N . VAL A 1 104 ? -19.463 -2.964 38.276 1.00 65.31 104 VAL A N 1
ATOM 813 C CA . VAL A 1 104 ? -19.097 -3.452 39.618 1.00 65.31 104 VAL A CA 1
ATOM 814 C C . VAL A 1 104 ? -19.390 -2.398 40.687 1.00 65.31 104 VAL A C 1
ATOM 816 O O . VAL A 1 104 ? -19.990 -2.712 41.715 1.00 65.31 104 VAL A O 1
ATOM 819 N N . THR A 1 105 ? -19.020 -1.140 40.444 1.00 73.88 105 THR A N 1
ATOM 820 C CA . THR A 1 105 ? -19.226 -0.043 41.406 1.00 73.88 105 THR A CA 1
ATOM 821 C C . THR A 1 105 ? -20.711 0.211 41.658 1.00 73.88 105 THR A C 1
ATOM 823 O O . THR A 1 105 ? -21.134 0.372 42.807 1.00 73.88 105 THR A O 1
ATOM 826 N N . ARG A 1 106 ? -21.524 0.200 40.595 1.00 77.12 106 ARG A N 1
ATOM 827 C CA . ARG A 1 106 ? -22.982 0.309 40.705 1.00 77.12 106 ARG A CA 1
ATOM 828 C C . ARG A 1 106 ? -23.562 -0.854 41.507 1.00 77.12 106 ARG A C 1
ATOM 830 O O . ARG A 1 106 ? -24.348 -0.630 42.418 1.00 77.12 106 ARG A O 1
ATOM 837 N N . CYS A 1 107 ? -23.111 -2.071 41.231 1.00 65.06 107 CYS A N 1
ATOM 838 C CA . CYS A 1 107 ? -23.563 -3.265 41.929 1.00 65.06 107 CYS A CA 1
ATOM 839 C C . CYS A 1 107 ? -23.259 -3.273 43.422 1.00 65.06 107 CYS A C 1
ATOM 841 O O . CYS A 1 107 ? -24.119 -3.617 44.232 1.00 65.06 107 CYS A O 1
ATOM 843 N N . LEU A 1 108 ? -22.051 -2.854 43.797 1.00 65.38 108 LEU A N 1
ATOM 844 C CA . LEU A 1 108 ? -21.692 -2.679 45.200 1.00 65.38 108 LEU A CA 1
ATOM 845 C C . LEU A 1 108 ? -22.566 -1.609 45.863 1.00 65.38 108 LEU A C 1
ATOM 847 O O . LEU A 1 108 ? -23.022 -1.811 46.985 1.00 65.38 108 LEU A O 1
ATOM 851 N N . SER A 1 109 ? -22.848 -0.510 45.160 1.00 74.44 109 SER A N 1
ATOM 852 C CA . SER A 1 109 ? -23.711 0.564 45.668 1.00 74.44 109 SER A CA 1
ATOM 853 C C . SER A 1 109 ? -25.146 0.081 45.908 1.00 74.44 109 SER A C 1
ATOM 855 O O . SER A 1 109 ? -25.701 0.333 46.977 1.00 74.44 109 SER A O 1
ATOM 857 N N . ASP A 1 110 ? -25.717 -0.674 44.964 1.00 72.38 110 ASP A N 1
ATOM 858 C CA . ASP A 1 110 ? -27.063 -1.251 45.076 1.00 72.38 110 ASP A CA 1
ATOM 859 C C . ASP A 1 110 ? -27.147 -2.250 46.251 1.00 72.38 110 ASP A C 1
ATOM 861 O O . ASP A 1 110 ? -28.110 -2.228 47.023 1.00 72.38 110 ASP A O 1
ATOM 865 N N . MET A 1 111 ? -26.112 -3.078 46.461 1.00 61.69 111 MET A N 1
ATOM 866 C CA . MET A 1 111 ? -26.044 -3.982 47.619 1.00 61.69 111 MET A CA 1
ATOM 867 C C . MET A 1 111 ? -25.931 -3.232 48.951 1.00 61.69 111 MET A C 1
ATOM 869 O O . MET A 1 111 ? -26.641 -3.561 49.903 1.00 61.69 111 MET A O 1
ATOM 873 N N . VAL A 1 112 ? -25.069 -2.213 49.035 1.00 72.44 112 VAL A N 1
ATOM 874 C CA . VAL A 1 112 ? -24.924 -1.383 50.244 1.00 72.44 112 VAL A CA 1
ATOM 875 C C . VAL A 1 112 ? -26.244 -0.690 50.578 1.00 72.44 112 VAL A C 1
ATOM 877 O O . VAL A 1 112 ? -26.639 -0.657 51.746 1.00 72.44 112 VAL A O 1
ATOM 880 N N . TYR A 1 113 ? -26.961 -0.189 49.570 1.00 76.06 113 TYR A N 1
ATOM 881 C CA . TYR A 1 113 ? -28.277 0.414 49.752 1.00 76.06 113 TYR A CA 1
ATOM 882 C C . TYR A 1 113 ? -29.296 -0.588 50.319 1.00 76.06 113 TYR A C 1
ATOM 884 O O . TYR A 1 113 ? -29.966 -0.286 51.311 1.00 76.06 113 TYR A O 1
ATOM 892 N N . ALA A 1 114 ? -29.369 -1.801 49.759 1.00 64.38 114 ALA A N 1
ATOM 893 C CA . ALA A 1 114 ? -30.267 -2.852 50.244 1.00 64.38 114 ALA A CA 1
ATOM 894 C C . ALA A 1 114 ? -29.977 -3.242 51.708 1.00 64.38 114 ALA A C 1
ATOM 896 O O . ALA A 1 114 ? -30.895 -3.327 52.527 1.00 64.38 114 ALA A O 1
ATOM 897 N N . VAL A 1 115 ? -28.697 -3.406 52.065 1.00 65.12 115 VAL A N 1
ATOM 898 C CA . VAL A 1 115 ? -28.269 -3.721 53.440 1.00 65.12 115 VAL A CA 1
ATOM 899 C C . VAL A 1 115 ? -28.612 -2.587 54.406 1.00 65.12 115 VAL A C 1
ATOM 901 O O . VAL A 1 115 ? -29.170 -2.835 55.474 1.00 65.12 115 VAL A O 1
ATOM 904 N N . THR A 1 116 ? -28.326 -1.338 54.034 1.00 74.12 116 THR A N 1
ATOM 905 C CA . THR A 1 116 ? -28.573 -0.168 54.895 1.00 74.12 116 THR A CA 1
ATOM 906 C C . THR A 1 116 ? -30.067 0.016 55.182 1.00 74.12 116 THR A C 1
ATOM 908 O O . THR A 1 116 ? -30.457 0.324 56.312 1.00 74.12 116 THR A O 1
ATOM 911 N N . THR A 1 117 ? -30.908 -0.219 54.172 1.00 74.56 117 THR A N 1
ATOM 912 C CA . THR A 1 117 ? -32.370 -0.139 54.296 1.00 74.56 117 THR A CA 1
ATOM 913 C C . THR A 1 117 ? -32.897 -1.224 55.237 1.00 74.56 117 THR A C 1
ATOM 915 O O . THR A 1 117 ? -33.618 -0.913 56.181 1.00 74.56 117 THR A O 1
ATOM 918 N N . CYS A 1 118 ? -32.445 -2.476 55.084 1.00 67.44 118 CYS A N 1
ATOM 919 C CA . CYS A 1 118 ? -32.821 -3.558 55.999 1.00 67.44 118 CYS A CA 1
ATOM 920 C C . CYS A 1 118 ? -32.395 -3.297 57.445 1.00 67.44 118 CYS A C 1
ATOM 922 O O . CYS A 1 118 ? -33.165 -3.566 58.367 1.00 67.44 118 CYS A O 1
ATOM 924 N N . LEU A 1 119 ? -31.172 -2.803 57.664 1.00 67.50 119 LEU A N 1
ATOM 925 C CA . LEU A 1 119 ? -30.699 -2.489 59.012 1.00 67.50 119 LEU A CA 1
ATOM 926 C C . LEU A 1 119 ? -31.589 -1.429 59.668 1.00 67.50 119 LEU A C 1
ATOM 928 O O . LEU A 1 119 ? -31.944 -1.567 60.836 1.00 67.50 119 LEU A O 1
ATOM 932 N N . SER A 1 120 ? -32.000 -0.419 58.903 1.00 75.00 120 SER A N 1
ATOM 933 C CA . SER A 1 120 ? -32.897 0.637 59.375 1.00 75.00 120 SER A CA 1
ATOM 934 C C . SER A 1 120 ? -34.290 0.093 59.719 1.00 75.00 120 SER A C 1
ATOM 936 O O . SER A 1 120 ? -34.805 0.389 60.798 1.00 75.00 120 SER A O 1
ATOM 938 N N . ASP A 1 121 ? -34.859 -0.770 58.872 1.00 70.50 121 ASP A N 1
ATOM 939 C CA . ASP A 1 121 ? -36.156 -1.416 59.116 1.00 70.50 121 ASP A CA 1
ATOM 940 C C . ASP A 1 121 ? -36.128 -2.324 60.357 1.00 70.50 121 ASP A C 1
ATOM 942 O O . ASP A 1 121 ? -37.046 -2.285 61.181 1.00 70.50 121 ASP A O 1
ATOM 946 N N . MET A 1 122 ? -35.053 -3.098 60.550 1.00 63.72 122 MET A N 1
ATOM 947 C CA . MET A 1 122 ? -34.887 -3.933 61.746 1.00 63.72 122 MET A CA 1
ATOM 948 C C . MET A 1 122 ? -34.742 -3.099 63.022 1.00 63.72 122 MET A C 1
ATOM 950 O O . MET A 1 122 ? -35.346 -3.430 64.043 1.00 63.72 122 MET A O 1
ATOM 954 N N . VAL A 1 123 ? -33.970 -2.007 62.986 1.00 73.69 123 VAL A N 1
ATOM 955 C CA . VAL A 1 123 ? -33.833 -1.091 64.132 1.00 73.69 123 VAL A CA 1
ATOM 956 C C . VAL A 1 123 ? -35.177 -0.440 64.464 1.00 73.69 123 VAL A C 1
ATOM 958 O O . VAL A 1 123 ? -35.550 -0.349 65.637 1.00 73.69 123 VAL A O 1
ATOM 961 N N . TYR A 1 124 ? -35.944 -0.035 63.450 1.00 75.88 124 TYR A N 1
ATOM 962 C CA . TYR A 1 124 ? -37.282 0.524 63.634 1.00 75.88 124 TYR A CA 1
ATOM 963 C C . TYR A 1 124 ? -38.250 -0.491 64.266 1.00 75.88 124 TYR A C 1
ATOM 965 O O . TYR A 1 124 ? -38.935 -0.181 65.243 1.00 75.88 124 TYR A O 1
ATOM 973 N N . ALA A 1 125 ? -38.268 -1.732 63.777 1.00 66.44 125 ALA A N 1
ATOM 974 C CA . ALA A 1 125 ? -39.093 -2.793 64.351 1.00 66.44 125 ALA A CA 1
ATOM 975 C C . ALA A 1 125 ? -38.685 -3.125 65.801 1.00 66.44 125 ALA A C 1
ATOM 977 O O . ALA A 1 125 ? -39.551 -3.266 66.667 1.00 66.44 125 ALA A O 1
ATOM 978 N N . ALA A 1 126 ? -37.381 -3.184 66.096 1.00 66.38 126 ALA A N 1
ATOM 979 C CA . ALA A 1 126 ? -36.860 -3.442 67.441 1.00 66.38 126 ALA A CA 1
ATOM 980 C C . ALA A 1 126 ? -37.221 -2.334 68.442 1.00 66.38 126 ALA A C 1
ATOM 982 O O . ALA A 1 126 ? -37.693 -2.613 69.545 1.00 66.38 126 ALA A O 1
ATOM 983 N N . THR A 1 127 ? -37.021 -1.070 68.063 1.00 75.81 127 THR A N 1
ATOM 984 C CA . THR A 1 127 ? -37.345 0.083 68.920 1.00 75.81 127 THR A CA 1
ATOM 985 C C . THR A 1 127 ? -38.839 0.155 69.218 1.00 75.81 127 THR A C 1
ATOM 987 O O . THR A 1 127 ? -39.228 0.387 70.366 1.00 75.81 127 THR A O 1
ATOM 990 N N . ARG A 1 128 ? -39.683 -0.141 68.223 1.00 71.62 128 ARG A N 1
ATOM 991 C CA . ARG A 1 128 ? -41.130 -0.251 68.414 1.00 71.62 128 ARG A CA 1
ATOM 992 C C . ARG A 1 128 ? -41.509 -1.389 69.367 1.00 71.62 128 ARG A C 1
ATOM 994 O O . ARG A 1 128 ? -42.288 -1.144 70.283 1.00 71.62 128 ARG A O 1
ATOM 1001 N N . CYS A 1 129 ? -40.911 -2.579 69.219 1.00 67.75 129 CYS A N 1
ATOM 1002 C CA . CYS A 1 129 ? -41.126 -3.700 70.147 1.00 67.75 129 CYS A CA 1
ATOM 1003 C C . CYS A 1 129 ? -40.847 -3.306 71.595 1.00 67.75 129 CYS A C 1
ATOM 1005 O O . CYS A 1 129 ? -41.630 -3.625 72.485 1.00 67.75 129 CYS A O 1
ATOM 1007 N N . LEU A 1 130 ? -39.709 -2.648 71.836 1.00 69.62 130 LEU A N 1
ATOM 1008 C CA . LEU A 1 130 ? -39.298 -2.239 73.176 1.00 69.62 130 LEU A CA 1
ATOM 1009 C C . LEU A 1 130 ? -40.283 -1.231 73.771 1.00 69.62 130 LEU A C 1
ATOM 1011 O O . LEU A 1 130 ? -40.688 -1.382 74.921 1.00 69.62 130 LEU A O 1
ATOM 1015 N N . SER A 1 131 ? -40.709 -0.238 72.986 1.00 74.31 131 SER A N 1
ATOM 1016 C CA . SER A 1 131 ? -41.689 0.755 73.436 1.00 74.31 131 SER A CA 1
ATOM 1017 C C . SER A 1 131 ? -43.043 0.119 73.769 1.00 74.31 131 SER A C 1
ATOM 1019 O O . SER A 1 131 ? -43.606 0.394 74.831 1.00 74.31 131 SER A O 1
ATOM 1021 N N . ASP A 1 132 ? -43.533 -0.784 72.917 1.00 70.25 132 ASP A N 1
ATOM 1022 C CA . ASP A 1 132 ? -44.807 -1.473 73.127 1.00 70.25 132 ASP A CA 1
ATOM 1023 C C . ASP A 1 132 ? -44.736 -2.461 74.308 1.00 70.25 132 ASP A C 1
ATOM 1025 O O . ASP A 1 132 ? -45.691 -2.557 75.079 1.00 70.25 132 ASP A O 1
ATOM 1029 N N . MET A 1 133 ? -43.587 -3.110 74.546 1.00 65.00 133 MET A N 1
ATOM 1030 C CA . MET A 1 133 ? -43.354 -3.915 75.755 1.00 65.00 133 MET A CA 1
ATOM 1031 C C . MET A 1 133 ? -43.399 -3.075 77.035 1.00 65.00 133 MET A C 1
ATOM 1033 O O . MET A 1 133 ? -44.064 -3.466 77.993 1.00 65.00 133 MET A O 1
ATOM 1037 N N . VAL A 1 134 ? -42.735 -1.915 77.062 1.00 70.69 134 VAL A N 1
ATOM 1038 C CA . VAL A 1 134 ? -42.766 -0.999 78.219 1.00 70.69 134 VAL A CA 1
ATOM 1039 C C . VAL A 1 134 ? -44.201 -0.525 78.502 1.00 70.69 134 VAL A C 1
ATOM 1041 O O . VAL A 1 134 ? -44.636 -0.490 79.658 1.00 70.69 134 VAL A O 1
ATOM 1044 N N . ASN A 1 135 ? -44.974 -0.233 77.454 1.00 68.75 135 ASN A N 1
ATOM 1045 C CA . ASN A 1 135 ? -46.387 0.137 77.570 1.00 68.75 135 ASN A CA 1
ATOM 1046 C C . ASN A 1 135 ? -47.285 -1.026 78.038 1.00 68.75 135 ASN A C 1
ATOM 1048 O O . ASN A 1 135 ? -48.228 -0.808 78.796 1.00 68.75 135 ASN A O 1
ATOM 1052 N N . ALA A 1 136 ? -47.010 -2.261 77.613 1.00 64.81 136 ALA A N 1
ATOM 1053 C CA . ALA A 1 136 ? -47.764 -3.438 78.047 1.00 64.81 136 ALA A CA 1
ATOM 1054 C C . ALA A 1 136 ? -47.499 -3.768 79.527 1.00 64.81 136 ALA A C 1
ATOM 1056 O O . ALA A 1 136 ? -48.444 -3.995 80.282 1.00 64.81 136 ALA A O 1
ATOM 1057 N N . ILE A 1 137 ? -46.237 -3.699 79.973 1.00 64.62 137 ILE A N 1
ATOM 1058 C CA . ILE A 1 137 ? -45.843 -3.911 81.380 1.00 64.62 137 ILE A CA 1
ATOM 1059 C C . ILE A 1 137 ? -46.549 -2.919 82.313 1.00 64.62 137 ILE A C 1
ATOM 1061 O O . ILE A 1 137 ? -46.969 -3.288 83.407 1.00 64.62 137 ILE A O 1
ATOM 1065 N N . THR A 1 138 ? -46.711 -1.668 81.881 1.00 64.31 138 THR A N 1
ATOM 1066 C CA . THR A 1 138 ? -47.372 -0.625 82.679 1.00 64.31 138 THR A CA 1
ATOM 1067 C C . THR A 1 138 ? -48.897 -0.755 82.732 1.00 64.31 138 THR A C 1
ATOM 1069 O O . THR A 1 138 ? -49.508 -0.154 83.614 1.00 64.31 138 THR A O 1
ATOM 1072 N N . ARG A 1 139 ? -49.529 -1.524 81.830 1.00 65.06 139 ARG A N 1
ATOM 1073 C CA . ARG A 1 139 ? -50.997 -1.619 81.726 1.00 65.06 139 ARG A CA 1
ATOM 1074 C C . ARG A 1 139 ? -51.572 -2.985 82.095 1.00 65.06 139 ARG A C 1
ATOM 1076 O O . ARG A 1 139 ? -52.503 -3.019 82.893 1.00 65.06 139 ARG A O 1
ATOM 1083 N N . CYS A 1 140 ? -51.069 -4.084 81.528 1.00 59.69 140 CYS A N 1
ATOM 1084 C CA . CYS A 1 140 ? -51.551 -5.449 81.780 1.00 59.69 140 CYS A CA 1
ATOM 1085 C C . CYS A 1 140 ? -50.547 -6.512 81.268 1.00 59.69 140 CYS A C 1
ATOM 1087 O O . CYS A 1 140 ? -50.200 -6.500 80.087 1.00 59.69 140 CYS A O 1
ATOM 1089 N N . PRO A 1 141 ? -50.149 -7.517 82.077 1.00 63.44 141 PRO A N 1
ATOM 1090 C CA . PRO A 1 141 ? -49.193 -8.554 81.657 1.00 63.44 141 PRO A CA 1
ATOM 1091 C C . PRO A 1 141 ? -49.677 -9.447 80.501 1.00 63.44 141 PRO A C 1
ATOM 1093 O O . PRO A 1 141 ? -48.865 -9.983 79.752 1.00 63.44 141 PRO A O 1
ATOM 1096 N N . CYS A 1 142 ? -50.993 -9.621 80.339 1.00 63.41 142 CYS A N 1
ATOM 1097 C CA . CYS A 1 142 ? -51.568 -10.495 79.309 1.00 63.41 142 CYS A CA 1
ATOM 1098 C C . CYS A 1 142 ? -51.373 -9.947 77.880 1.00 63.41 142 CYS A C 1
ATOM 1100 O O . CYS A 1 142 ? -51.242 -10.728 76.939 1.00 63.41 142 CYS A O 1
ATOM 1102 N N . ASP A 1 143 ? -51.264 -8.623 77.720 1.00 68.25 143 ASP A N 1
ATOM 1103 C CA . ASP A 1 143 ? -51.033 -7.968 76.422 1.00 68.25 143 ASP A CA 1
ATOM 1104 C C . ASP A 1 143 ? -49.586 -8.133 75.925 1.00 68.25 143 ASP A C 1
ATOM 1106 O O . ASP A 1 143 ? -49.292 -7.959 74.739 1.00 68.25 143 ASP A O 1
ATOM 1110 N N . MET A 1 144 ? -48.674 -8.528 76.818 1.00 65.81 144 MET A N 1
ATOM 1111 C CA . MET A 1 144 ? -47.252 -8.684 76.526 1.00 65.81 144 MET A CA 1
ATOM 1112 C C . MET A 1 144 ? -46.997 -9.794 75.499 1.00 65.81 144 MET A C 1
ATOM 1114 O O . MET A 1 144 ? -46.220 -9.605 74.565 1.00 65.81 144 MET A O 1
ATOM 1118 N N . VAL A 1 145 ? -47.688 -10.932 75.619 1.00 70.81 145 VAL A N 1
ATOM 1119 C CA . VAL A 1 145 ? -47.536 -12.062 74.684 1.00 70.81 145 VAL A CA 1
ATOM 1120 C C . VAL A 1 145 ? -47.982 -11.666 73.276 1.00 70.81 145 VAL A C 1
ATOM 1122 O O . VAL A 1 145 ? -47.311 -12.013 72.300 1.00 70.81 145 VAL A O 1
ATOM 1125 N N . TYR A 1 146 ? -49.072 -10.902 73.164 1.00 71.81 146 TYR A N 1
ATOM 1126 C CA . TYR A 1 146 ? -49.601 -10.420 71.887 1.00 71.81 146 TYR A CA 1
ATOM 1127 C C . TYR A 1 146 ? -48.675 -9.385 71.229 1.00 71.81 146 TYR A C 1
ATOM 1129 O O . TYR A 1 146 ? -48.378 -9.493 70.037 1.00 71.81 146 TYR A O 1
ATOM 1137 N N . ALA A 1 147 ? -48.157 -8.422 72.002 1.00 69.62 147 ALA A N 1
ATOM 1138 C CA . ALA A 1 147 ? -47.180 -7.450 71.511 1.00 69.62 147 ALA A CA 1
ATOM 1139 C C . ALA A 1 147 ? -45.904 -8.145 71.004 1.00 69.62 147 ALA A C 1
ATOM 1141 O O . ALA A 1 147 ? -45.465 -7.899 69.882 1.00 69.62 147 ALA A O 1
ATOM 1142 N N . VAL A 1 148 ? -45.359 -9.095 71.772 1.00 70.31 148 VAL A N 1
ATOM 1143 C CA . VAL A 1 148 ? -44.158 -9.855 71.385 1.00 70.31 148 VAL A CA 1
ATOM 1144 C C . VAL A 1 148 ? -44.386 -10.679 70.113 1.00 70.31 148 VAL A C 1
ATOM 1146 O O . VAL A 1 148 ? -43.555 -10.640 69.207 1.00 70.31 148 VAL A O 1
ATOM 1149 N N . THR A 1 149 ? -45.506 -11.401 69.996 1.00 74.56 149 THR A N 1
ATOM 1150 C CA . THR A 1 149 ? -45.783 -12.220 68.798 1.00 74.56 149 THR A CA 1
ATOM 1151 C C . THR A 1 149 ? -45.993 -11.382 67.543 1.00 74.56 149 THR A C 1
ATOM 1153 O O . THR A 1 149 ? -45.482 -11.747 66.482 1.00 74.56 149 THR A O 1
ATOM 1156 N N . ARG A 1 150 ? -46.688 -10.241 67.641 1.00 75.44 150 ARG A N 1
ATOM 1157 C CA . ARG A 1 150 ? -46.775 -9.270 66.541 1.00 75.44 150 ARG A CA 1
ATOM 1158 C C . ARG A 1 150 ? -45.383 -8.759 66.156 1.00 75.44 150 ARG A C 1
ATOM 1160 O O . ARG A 1 150 ? -45.041 -8.776 64.977 1.00 75.44 150 ARG A O 1
ATOM 1167 N N . HIS A 1 151 ? -44.586 -8.387 67.157 1.00 69.06 151 HIS A N 1
ATOM 1168 C CA . HIS A 1 151 ? -43.193 -7.949 67.044 1.00 69.06 151 HIS A CA 1
ATOM 1169 C C . HIS A 1 151 ? -42.312 -8.877 66.209 1.00 69.06 151 HIS A C 1
ATOM 1171 O O . HIS A 1 151 ? -41.671 -8.500 65.224 1.00 69.06 151 HIS A O 1
ATOM 1177 N N . LEU A 1 152 ? -42.319 -10.143 66.612 1.00 70.69 152 LEU A N 1
ATOM 1178 C CA . LEU A 1 152 ? -41.580 -11.200 65.938 1.00 70.69 152 LEU A CA 1
ATOM 1179 C C . LEU A 1 152 ? -42.048 -11.381 64.492 1.00 70.69 152 LEU A C 1
ATOM 1181 O O . LEU A 1 152 ? -41.220 -11.605 63.615 1.00 70.69 152 LEU A O 1
ATOM 1185 N N . ARG A 1 153 ? -43.350 -11.238 64.218 1.00 76.69 153 ARG A N 1
ATOM 1186 C CA . ARG A 1 153 ? -43.884 -11.277 62.850 1.00 76.69 153 ARG A CA 1
ATOM 1187 C C . ARG A 1 153 ? -43.363 -10.128 61.988 1.00 76.69 153 ARG A C 1
ATOM 1189 O O . ARG A 1 153 ? -42.938 -10.389 60.866 1.00 76.69 153 ARG A O 1
ATOM 1196 N N . ASP A 1 154 ? -43.365 -8.901 62.509 1.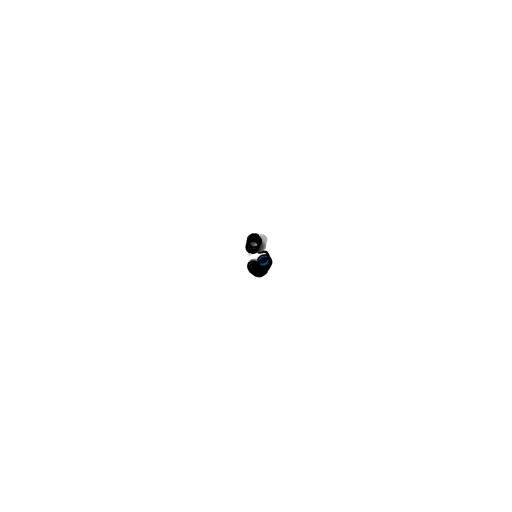00 74.75 154 ASP A N 1
ATOM 1197 C CA . ASP A 1 154 ? -42.860 -7.723 61.791 1.00 74.75 154 ASP A CA 1
ATOM 1198 C C . ASP A 1 154 ? -41.353 -7.872 61.493 1.00 74.75 154 ASP A C 1
ATOM 1200 O O . ASP A 1 154 ? -40.910 -7.605 60.375 1.00 74.75 154 ASP A O 1
ATOM 1204 N N . MET A 1 155 ? -40.576 -8.395 62.451 1.00 66.38 155 MET A N 1
ATOM 1205 C CA . MET A 1 155 ? -39.151 -8.704 62.266 1.00 66.38 155 MET A CA 1
ATOM 1206 C C . MET A 1 155 ? -38.908 -9.788 61.215 1.00 66.38 155 MET A C 1
ATOM 1208 O O . MET A 1 155 ? -38.078 -9.608 60.324 1.00 66.38 155 MET A O 1
ATOM 1212 N N . VAL A 1 156 ? -39.642 -10.904 61.278 1.00 76.25 156 VAL A N 1
ATOM 1213 C CA . VAL A 1 156 ? -39.552 -11.965 60.264 1.00 76.25 156 VAL A CA 1
ATOM 1214 C C . VAL A 1 156 ? -39.894 -11.400 58.888 1.00 76.25 156 VAL A C 1
ATOM 1216 O O . VAL A 1 156 ? -39.170 -11.660 57.930 1.00 76.25 156 VAL A O 1
ATOM 1219 N N . TYR A 1 157 ? -40.941 -10.581 58.776 1.00 77.00 157 TYR A N 1
ATOM 1220 C CA . TYR A 1 157 ? -41.317 -9.945 57.515 1.00 77.00 157 TYR A CA 1
ATOM 1221 C C . TYR A 1 157 ? -40.205 -9.038 56.962 1.00 77.00 157 TYR A C 1
ATOM 1223 O O . TYR A 1 157 ? -39.858 -9.163 55.786 1.00 77.00 157 TYR A O 1
ATOM 1231 N N . ALA A 1 158 ? -39.591 -8.197 57.803 1.00 67.38 158 ALA A N 1
ATOM 1232 C CA . ALA A 1 158 ? -38.468 -7.343 57.410 1.00 67.38 158 ALA A CA 1
ATOM 1233 C C . ALA A 1 158 ? -37.270 -8.163 56.892 1.00 67.38 158 ALA A C 1
ATOM 1235 O O . ALA A 1 158 ? -36.739 -7.874 55.820 1.00 67.38 158 ALA A O 1
ATOM 1236 N N . VAL A 1 159 ? -36.902 -9.243 57.592 1.00 67.62 159 VAL A N 1
ATOM 1237 C CA . VAL A 1 159 ? -35.824 -10.154 57.164 1.00 67.62 159 VAL A CA 1
ATOM 1238 C C . VAL A 1 159 ? -36.167 -10.847 55.842 1.00 67.62 159 VAL A C 1
ATOM 1240 O O . VAL A 1 159 ? -35.326 -10.937 54.949 1.00 67.62 159 VAL A O 1
ATOM 1243 N N . THR A 1 160 ? -37.407 -11.314 55.679 1.00 76.12 160 THR A N 1
ATOM 1244 C CA . THR A 1 160 ? -37.840 -12.010 54.454 1.00 76.12 160 THR A CA 1
ATOM 1245 C C . THR A 1 160 ? -37.809 -11.072 53.243 1.00 76.12 160 THR A C 1
ATOM 1247 O O . THR A 1 160 ? -37.368 -11.459 52.156 1.00 76.12 160 THR A O 1
ATOM 1250 N N . ARG A 1 161 ? -38.232 -9.814 53.435 1.00 75.25 161 ARG A N 1
ATOM 1251 C CA . ARG A 1 161 ? -38.156 -8.768 52.412 1.00 75.25 161 ARG A CA 1
ATOM 1252 C C . ARG A 1 161 ? -36.705 -8.457 52.045 1.00 75.25 161 ARG A C 1
ATOM 1254 O O . ARG A 1 161 ? -36.385 -8.456 50.863 1.00 75.25 161 ARG A O 1
ATOM 1261 N N . PHE A 1 162 ? -35.825 -8.286 53.030 1.00 67.69 162 PHE A N 1
ATOM 1262 C CA . PHE A 1 162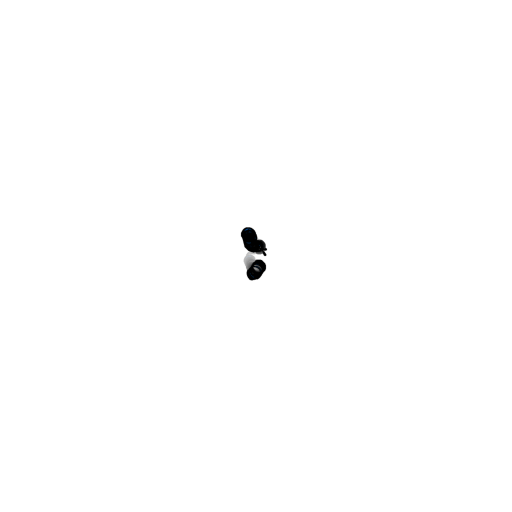 ? -34.400 -8.065 52.781 1.00 67.69 162 PHE A CA 1
ATOM 1263 C C . PHE A 1 162 ? -33.759 -9.186 51.969 1.00 67.69 162 PHE A C 1
ATOM 1265 O O . PHE A 1 162 ? -33.061 -8.906 51.001 1.00 67.69 162 PHE A O 1
ATOM 1272 N N . LEU A 1 163 ? -34.008 -10.450 52.326 1.00 66.38 163 LEU A N 1
ATOM 1273 C CA . LEU A 1 163 ? -33.477 -11.581 51.563 1.00 66.38 163 LEU A CA 1
ATOM 1274 C C . LEU A 1 163 ? -33.966 -11.552 50.110 1.00 66.38 163 LEU A C 1
ATOM 1276 O O . LEU A 1 163 ? -33.183 -11.810 49.200 1.00 66.38 163 LEU A O 1
ATOM 1280 N N . SER A 1 164 ? -35.231 -11.189 49.887 1.00 73.44 164 SER A N 1
ATOM 1281 C CA . SER A 1 164 ? -35.798 -11.060 48.540 1.00 73.44 164 SER A CA 1
ATOM 1282 C C . SER A 1 164 ? -35.143 -9.919 47.749 1.00 73.44 164 SER A C 1
ATOM 1284 O O . SER A 1 164 ? -34.720 -10.128 46.611 1.00 73.44 164 SER A O 1
ATOM 1286 N N . ASP A 1 165 ? -34.994 -8.741 48.363 1.00 71.56 165 ASP A N 1
ATOM 1287 C CA . ASP A 1 165 ? -34.361 -7.565 47.753 1.00 71.56 165 ASP A CA 1
ATOM 1288 C C . ASP A 1 165 ? -32.867 -7.817 47.464 1.00 71.56 165 ASP A C 1
ATOM 1290 O O . ASP A 1 165 ? -32.366 -7.456 46.397 1.00 71.56 165 ASP A O 1
ATOM 1294 N N . LEU A 1 166 ? -32.162 -8.509 48.367 1.00 64.31 166 LEU A N 1
ATOM 1295 C CA . LEU A 1 166 ? -30.764 -8.908 48.197 1.00 64.31 166 LEU A CA 1
ATOM 1296 C C . LEU A 1 166 ? -30.606 -9.898 47.037 1.00 64.31 166 LEU A C 1
ATOM 1298 O O . LEU A 1 166 ? -29.750 -9.699 46.176 1.00 64.31 166 LEU A O 1
ATOM 1302 N N . VAL A 1 167 ? -31.439 -10.943 46.979 1.00 69.62 167 VAL A N 1
ATOM 1303 C CA . VAL A 1 167 ? -31.427 -11.914 45.871 1.00 69.62 167 VAL A CA 1
ATOM 1304 C C . VAL A 1 167 ? -31.698 -11.210 44.543 1.00 69.62 167 VAL A C 1
ATOM 1306 O O . VAL A 1 167 ? -31.004 -11.478 43.559 1.00 69.62 167 VAL A O 1
ATOM 1309 N N . TYR A 1 168 ? -32.652 -10.277 44.504 1.00 73.19 168 TYR A N 1
ATOM 1310 C CA . TYR A 1 168 ? -32.940 -9.490 43.308 1.00 73.19 168 TYR A CA 1
ATOM 1311 C C . TYR A 1 168 ? -31.743 -8.625 42.882 1.00 73.19 168 TYR A C 1
ATOM 1313 O O . TYR A 1 168 ? -31.339 -8.675 41.718 1.00 73.19 168 TYR A O 1
ATOM 1321 N N . ALA A 1 169 ? -31.127 -7.893 43.817 1.00 62.38 169 ALA A N 1
ATOM 1322 C CA . ALA A 1 169 ? -29.952 -7.064 43.550 1.00 62.38 169 ALA A CA 1
ATOM 1323 C C . ALA A 1 169 ? -28.767 -7.897 43.033 1.00 62.38 169 ALA A C 1
ATOM 1325 O O . ALA A 1 169 ? -28.174 -7.558 42.010 1.00 62.38 169 ALA A O 1
ATOM 1326 N N . VAL A 1 170 ? -28.469 -9.032 43.677 1.00 63.25 170 VAL A N 1
ATOM 1327 C CA . VAL A 1 170 ? -27.409 -9.961 43.252 1.00 63.25 170 VAL A CA 1
ATOM 1328 C C . VAL A 1 170 ? -27.686 -10.505 41.850 1.00 63.25 170 VAL A C 1
ATOM 1330 O O . VAL A 1 170 ? -26.800 -10.483 40.998 1.00 63.25 170 VAL A O 1
ATOM 1333 N N . THR A 1 171 ? -28.913 -10.957 41.582 1.00 68.00 171 THR A N 1
ATOM 1334 C CA . THR A 1 171 ? -29.285 -11.534 40.279 1.00 68.00 171 THR A CA 1
ATOM 1335 C C . THR A 1 171 ? -29.165 -10.499 39.162 1.00 68.00 171 THR A C 1
ATOM 1337 O O . THR A 1 171 ? -28.580 -10.779 38.113 1.00 68.00 171 THR A O 1
ATOM 1340 N N . ARG A 1 172 ? -29.656 -9.277 39.398 1.00 72.94 172 ARG A N 1
ATOM 1341 C CA . ARG A 1 172 ? -29.521 -8.157 38.462 1.00 72.94 172 ARG A CA 1
ATOM 1342 C C . ARG A 1 172 ? -28.048 -7.832 38.203 1.00 72.94 172 ARG A C 1
ATOM 1344 O O . ARG A 1 172 ? -27.654 -7.673 37.053 1.00 72.94 172 ARG A O 1
ATOM 1351 N N . CYS A 1 173 ? -27.232 -7.809 39.250 1.00 61.16 173 CYS A N 1
ATOM 1352 C CA . CYS A 1 173 ? -25.803 -7.550 39.143 1.00 61.16 173 CYS A CA 1
ATOM 1353 C C . CYS A 1 173 ? -25.037 -8.592 38.343 1.00 61.16 173 CYS A C 1
ATOM 1355 O O . CYS A 1 173 ? -24.196 -8.239 37.518 1.00 61.16 173 CYS A O 1
ATOM 1357 N N . LEU A 1 174 ? -25.347 -9.871 38.547 1.00 62.00 174 LEU A N 1
ATOM 1358 C CA . LEU A 1 174 ? -24.781 -10.946 37.741 1.00 62.00 174 LEU A CA 1
ATOM 1359 C C . LEU A 1 174 ? -25.178 -10.797 36.270 1.00 62.00 174 LEU A C 1
ATOM 1361 O O . LEU A 1 174 ? -24.322 -10.922 35.399 1.00 62.00 174 LEU A O 1
ATOM 1365 N N . SER A 1 175 ? -26.441 -10.470 35.986 1.00 68.38 175 SER A N 1
ATOM 1366 C CA . SER A 1 175 ? -26.906 -10.228 34.616 1.00 68.38 175 SER A CA 1
ATOM 1367 C C . SER A 1 175 ? -26.190 -9.042 33.958 1.00 68.38 175 SER A C 1
ATOM 1369 O O . SER A 1 175 ? -25.708 -9.169 32.832 1.00 68.38 175 SER A O 1
ATOM 1371 N N . ASP A 1 176 ? -26.080 -7.907 34.656 1.00 69.44 176 ASP A N 1
ATOM 1372 C CA . ASP A 1 176 ? -25.415 -6.700 34.148 1.00 69.44 176 ASP A CA 1
ATOM 1373 C C . ASP A 1 176 ? -23.907 -6.960 33.912 1.00 69.44 176 ASP A C 1
ATOM 1375 O O . ASP A 1 176 ? -23.359 -6.556 32.884 1.00 69.44 176 ASP A O 1
ATOM 1379 N N . MET A 1 177 ? -23.248 -7.718 34.800 1.00 59.06 177 MET A N 1
ATOM 1380 C CA . MET A 1 177 ? -21.858 -8.177 34.637 1.00 59.06 177 MET A CA 1
ATOM 1381 C C . MET A 1 177 ? -21.683 -9.083 33.415 1.00 59.06 177 MET A C 1
ATOM 1383 O O . MET A 1 177 ? -20.781 -8.860 32.609 1.00 59.06 177 MET A O 1
ATOM 1387 N N . VAL A 1 178 ? -22.541 -10.095 33.252 1.00 66.62 178 VAL A N 1
ATOM 1388 C CA . VAL A 1 178 ? -22.494 -11.013 32.101 1.00 66.62 178 VAL A CA 1
ATOM 1389 C C . VAL A 1 178 ? -22.688 -10.244 30.797 1.00 66.62 178 VAL A C 1
ATOM 1391 O O . VAL A 1 178 ? -21.949 -10.468 29.836 1.00 66.62 178 VAL A O 1
ATOM 1394 N N . TYR A 1 179 ? -23.635 -9.305 30.762 1.00 72.38 179 TYR A N 1
ATOM 1395 C CA . TYR A 1 179 ? -23.864 -8.458 29.596 1.00 72.38 179 TYR A CA 1
ATOM 1396 C C . TYR A 1 179 ? -22.640 -7.593 29.268 1.00 72.38 179 TYR A C 1
ATOM 1398 O O . TYR A 1 179 ? -22.194 -7.579 28.119 1.00 72.38 179 TYR A O 1
ATOM 1406 N N . ALA A 1 180 ? -22.057 -6.928 30.272 1.00 63.53 180 ALA A N 1
ATOM 1407 C CA . ALA A 1 180 ? -20.856 -6.119 30.095 1.00 63.53 180 ALA A CA 1
ATOM 1408 C C . ALA A 1 180 ? -19.691 -6.957 29.555 1.00 63.53 180 ALA A C 1
ATOM 1410 O O . ALA A 1 180 ? -19.111 -6.602 28.534 1.00 63.53 180 ALA A O 1
ATOM 1411 N N . VAL A 1 181 ? -19.405 -8.115 30.159 1.00 63.47 181 VAL A N 1
ATOM 1412 C CA . VAL A 1 181 ? -18.343 -9.025 29.698 1.00 63.47 181 VAL A CA 1
ATOM 1413 C C . VAL A 1 181 ? -18.590 -9.495 28.263 1.00 63.47 181 VAL A C 1
ATOM 1415 O O . VAL A 1 181 ? -17.673 -9.469 27.444 1.00 63.47 181 VAL A O 1
ATOM 1418 N N . THR A 1 182 ? -19.823 -9.878 27.924 1.00 72.31 182 THR A N 1
ATOM 1419 C CA . THR A 1 182 ? -20.174 -10.341 26.570 1.00 72.31 182 THR A CA 1
ATOM 1420 C C . THR A 1 182 ? -19.965 -9.239 25.531 1.00 72.31 182 THR A C 1
ATOM 1422 O O . THR A 1 182 ? -19.393 -9.477 24.462 1.00 72.31 182 THR A O 1
ATOM 1425 N N . ARG A 1 183 ? -20.379 -8.009 25.851 1.00 78.06 183 ARG A N 1
ATOM 1426 C CA . ARG A 1 183 ? -20.157 -6.837 25.002 1.00 78.06 183 ARG A CA 1
ATOM 1427 C C . ARG A 1 183 ? -18.662 -6.544 24.843 1.00 78.06 183 ARG A C 1
ATOM 1429 O O . ARG A 1 183 ? -18.209 -6.361 23.718 1.00 78.06 183 ARG A O 1
ATOM 1436 N N . CYS A 1 184 ? -17.896 -6.576 25.932 1.00 67.00 184 CYS A N 1
ATOM 1437 C CA . CYS A 1 184 ? -16.447 -6.380 25.914 1.00 67.00 184 CYS A CA 1
ATOM 1438 C C . CYS A 1 184 ? -15.738 -7.399 25.012 1.00 67.00 184 CYS A C 1
ATOM 1440 O O . CYS A 1 184 ? -14.907 -7.029 24.185 1.00 67.00 184 CYS A O 1
ATOM 1442 N N . LEU A 1 185 ? -16.095 -8.682 25.122 1.00 69.06 185 LEU A N 1
ATOM 1443 C CA . LEU A 1 185 ? -15.557 -9.732 24.254 1.00 69.06 185 LEU A CA 1
ATOM 1444 C C . LEU A 1 185 ? -15.891 -9.473 22.781 1.00 69.06 185 LEU A C 1
ATOM 1446 O O . LEU A 1 185 ? -15.028 -9.627 21.922 1.00 69.06 185 LEU A O 1
ATOM 1450 N N . SER A 1 186 ? -17.117 -9.038 22.494 1.00 78.56 186 SER A N 1
ATOM 1451 C CA . SER A 1 186 ? -17.559 -8.719 21.132 1.00 78.56 186 SER A CA 1
ATOM 1452 C C . SER A 1 186 ? -16.769 -7.548 20.536 1.00 78.56 186 SER A C 1
ATOM 1454 O O . SER A 1 186 ? -16.260 -7.653 19.419 1.00 78.56 186 SER A O 1
ATOM 1456 N N . ASP A 1 187 ? -16.605 -6.463 21.300 1.00 78.25 187 ASP A N 1
ATOM 1457 C CA . ASP A 1 187 ? -15.839 -5.278 20.896 1.00 78.25 187 ASP A CA 1
ATOM 1458 C C . ASP A 1 187 ? -14.352 -5.639 20.665 1.00 78.25 187 ASP A C 1
ATOM 1460 O O . ASP A 1 187 ? -13.749 -5.205 19.681 1.00 78.25 187 ASP A O 1
ATOM 1464 N N . MET A 1 188 ? -13.777 -6.510 21.505 1.00 72.06 188 MET A N 1
ATOM 1465 C CA . MET A 1 188 ? -12.411 -7.028 21.344 1.00 72.06 188 MET A CA 1
ATOM 1466 C C . MET A 1 188 ? -12.246 -7.894 20.092 1.00 72.06 188 MET A C 1
ATOM 1468 O O . MET A 1 188 ? -11.289 -7.709 19.339 1.00 72.06 188 MET A O 1
ATOM 1472 N N . VAL A 1 189 ? -13.173 -8.821 19.835 1.00 79.94 189 VAL A N 1
ATOM 1473 C CA . VAL A 1 189 ? -13.155 -9.656 18.621 1.00 79.94 189 VAL A CA 1
ATOM 1474 C C . VAL A 1 189 ? -13.261 -8.783 17.373 1.00 79.94 189 VAL A C 1
ATOM 1476 O O . VAL A 1 189 ? -12.523 -8.997 16.406 1.00 79.94 189 VAL A O 1
ATOM 1479 N N . TYR A 1 190 ? -14.129 -7.770 17.394 1.00 84.81 190 TYR A N 1
ATOM 1480 C CA . TYR A 1 190 ? -14.258 -6.820 16.294 1.00 84.81 190 TYR A CA 1
ATOM 1481 C C . TYR A 1 190 ? -12.961 -6.034 16.062 1.00 84.81 190 TYR A C 1
ATOM 1483 O O . TYR A 1 190 ? -12.492 -5.963 14.923 1.00 84.81 190 TYR A O 1
ATOM 1491 N N . ALA A 1 191 ? -12.344 -5.508 17.127 1.00 77.50 191 ALA A N 1
ATOM 1492 C CA . ALA A 1 191 ? -11.066 -4.808 17.042 1.00 77.50 191 ALA A CA 1
ATOM 1493 C C . ALA A 1 191 ? -9.983 -5.704 16.422 1.00 77.50 191 ALA A C 1
ATOM 1495 O O . ALA A 1 191 ? -9.383 -5.323 15.423 1.00 77.50 191 ALA A O 1
ATOM 1496 N N . VAL A 1 192 ? -9.807 -6.933 16.921 1.00 75.38 192 VAL A N 1
ATOM 1497 C CA . VAL A 1 192 ? -8.821 -7.894 16.390 1.00 75.38 192 VAL A CA 1
ATOM 1498 C C . VAL A 1 192 ? -9.082 -8.231 14.919 1.00 75.38 192 VAL A C 1
ATOM 1500 O O . VAL A 1 192 ? -8.152 -8.246 14.113 1.00 75.38 192 VAL A O 1
ATOM 1503 N N . THR A 1 193 ? -10.339 -8.468 14.538 1.00 86.06 193 THR A N 1
ATOM 1504 C CA . THR A 1 193 ? -10.704 -8.807 13.151 1.00 86.06 193 THR A CA 1
ATOM 1505 C C . THR A 1 193 ? -10.402 -7.653 12.195 1.00 86.06 193 THR A C 1
ATOM 1507 O O . THR A 1 193 ? -9.857 -7.854 11.103 1.00 86.06 193 THR A O 1
ATOM 1510 N N . ARG A 1 194 ? -10.706 -6.421 12.619 1.00 86.81 194 ARG A N 1
ATOM 1511 C CA . ARG A 1 194 ? -10.352 -5.213 11.875 1.00 86.81 194 ARG A CA 1
ATOM 1512 C C . ARG A 1 194 ? -8.837 -5.059 11.772 1.00 86.81 194 ARG A C 1
ATOM 1514 O O . ARG A 1 194 ? -8.346 -4.809 10.679 1.00 86.81 194 ARG A O 1
ATOM 1521 N N . CYS A 1 195 ? -8.103 -5.280 12.862 1.00 81.19 195 CYS A N 1
ATOM 1522 C CA . CYS A 1 195 ? -6.645 -5.214 12.864 1.00 81.19 195 CYS A CA 1
ATOM 1523 C C . CYS A 1 195 ? -6.015 -6.188 11.862 1.00 81.19 195 CYS A C 1
ATOM 1525 O O . CYS A 1 195 ? -5.137 -5.813 11.090 1.00 81.19 195 CYS A O 1
ATOM 1527 N N . LEU A 1 196 ? -6.491 -7.434 11.833 1.00 78.44 196 LEU A N 1
ATOM 1528 C CA . LEU A 1 196 ? -6.031 -8.422 10.857 1.00 78.44 196 LEU A CA 1
ATOM 1529 C C . LEU A 1 196 ? -6.292 -7.954 9.423 1.00 78.44 196 LEU A C 1
ATOM 1531 O O . LEU A 1 196 ? -5.411 -8.058 8.574 1.00 78.44 196 LEU A O 1
ATOM 1535 N N . SER A 1 197 ? -7.470 -7.390 9.160 1.00 86.38 197 SER A N 1
ATOM 1536 C CA . SER A 1 197 ? -7.824 -6.866 7.835 1.00 86.38 197 SER A CA 1
ATOM 1537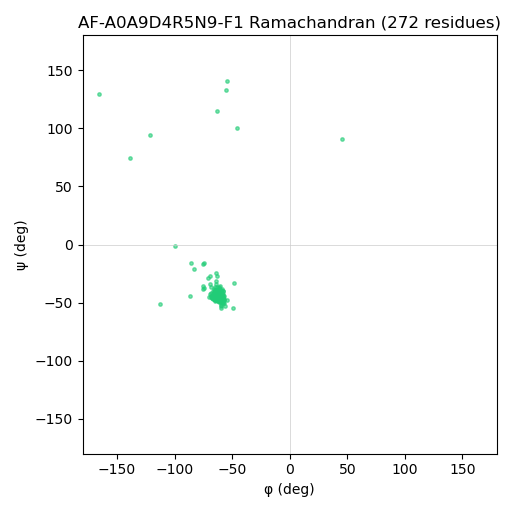 C C . SER A 1 197 ? -6.933 -5.685 7.425 1.00 86.38 197 SER A C 1
ATOM 1539 O O . SER A 1 197 ? -6.401 -5.670 6.312 1.00 86.38 197 SER A O 1
ATOM 1541 N N . ASP A 1 198 ? -6.712 -4.742 8.347 1.00 83.94 198 ASP A N 1
ATOM 1542 C CA . ASP A 1 198 ? -5.869 -3.555 8.158 1.00 83.94 198 ASP A CA 1
ATOM 1543 C C . ASP A 1 198 ? -4.390 -3.927 7.928 1.00 83.94 198 ASP A C 1
ATOM 1545 O O . ASP A 1 198 ? -3.673 -3.167 7.284 1.00 83.94 198 ASP A O 1
ATOM 1549 N N . ILE A 1 199 ? -3.934 -5.098 8.395 1.00 78.62 199 ILE A N 1
ATOM 1550 C CA . ILE A 1 199 ? -2.585 -5.635 8.141 1.00 78.62 199 ILE A CA 1
ATOM 1551 C C . ILE A 1 199 ? -2.523 -6.426 6.826 1.00 78.62 199 ILE A C 1
ATOM 1553 O O . ILE A 1 199 ? -1.586 -6.265 6.047 1.00 78.62 199 ILE A O 1
ATOM 1557 N N . VAL A 1 200 ? -3.500 -7.288 6.539 1.00 81.81 200 VAL A N 1
ATOM 1558 C CA . VAL A 1 200 ? -3.471 -8.157 5.346 1.00 81.81 200 VAL A CA 1
ATOM 1559 C C . VAL A 1 200 ? -3.545 -7.345 4.049 1.00 81.81 200 VAL A C 1
ATOM 1561 O O . VAL A 1 200 ? -2.865 -7.662 3.066 1.00 81.81 200 VAL A O 1
ATOM 1564 N N . TYR A 1 201 ? -4.335 -6.273 4.030 1.00 84.88 201 TYR A N 1
ATOM 1565 C CA . TYR A 1 201 ? -4.481 -5.421 2.851 1.00 84.88 201 TYR A CA 1
ATOM 1566 C C . TYR A 1 201 ? -3.159 -4.771 2.377 1.00 84.88 201 TYR A C 1
ATOM 1568 O O . TYR A 1 201 ? -2.798 -4.949 1.210 1.00 84.88 201 TYR A O 1
ATOM 1576 N N . PRO A 1 202 ? -2.380 -4.064 3.220 1.00 80.62 202 PRO A N 1
ATOM 1577 C CA . PRO A 1 202 ? -1.097 -3.514 2.796 1.00 80.62 202 PRO A CA 1
ATOM 1578 C C . PRO A 1 202 ? -0.094 -4.606 2.411 1.00 80.62 202 PRO A C 1
ATOM 1580 O O . PRO A 1 202 ? 0.595 -4.426 1.412 1.00 80.62 202 PRO A O 1
ATOM 1583 N N . VAL A 1 203 ? -0.056 -5.764 3.092 1.00 76.56 203 VAL A N 1
ATOM 1584 C CA . VAL A 1 203 ? 0.819 -6.892 2.693 1.00 76.56 203 VAL A CA 1
ATOM 1585 C C . VAL A 1 203 ? 0.528 -7.350 1.263 1.00 76.56 203 VAL A C 1
ATOM 1587 O O . VAL A 1 203 ? 1.439 -7.473 0.444 1.00 76.56 203 VAL A O 1
ATOM 1590 N N . THR A 1 204 ? -0.741 -7.602 0.944 1.00 84.00 204 THR A N 1
ATOM 1591 C CA . THR A 1 204 ? -1.142 -8.103 -0.383 1.00 84.00 204 THR A CA 1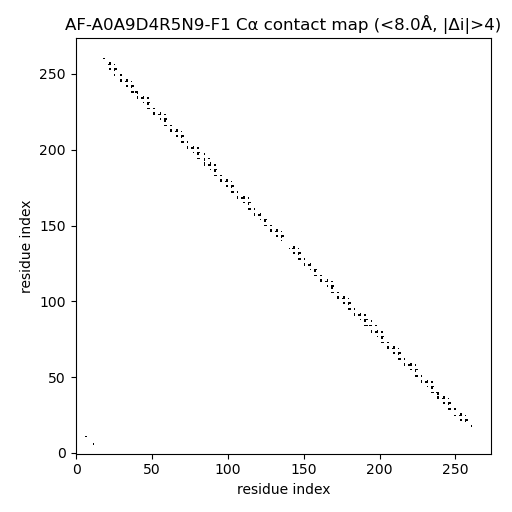
ATOM 1592 C C . THR A 1 204 ? -0.868 -7.082 -1.486 1.00 84.00 204 THR A C 1
ATOM 1594 O O . THR A 1 204 ? -0.335 -7.433 -2.546 1.00 84.00 204 THR A O 1
ATOM 1597 N N . ARG A 1 205 ? -1.138 -5.798 -1.222 1.00 86.81 205 ARG A N 1
ATOM 1598 C CA . ARG A 1 205 ? -0.769 -4.702 -2.126 1.00 86.81 205 ARG A CA 1
ATOM 1599 C C . ARG A 1 205 ? 0.742 -4.631 -2.339 1.00 86.81 205 ARG A C 1
ATOM 1601 O O . ARG A 1 205 ? 1.197 -4.478 -3.466 1.00 86.81 205 ARG A O 1
ATOM 1608 N N . CYS A 1 206 ? 1.514 -4.794 -1.276 1.00 80.19 206 CYS A N 1
ATOM 1609 C CA . CYS A 1 206 ? 2.967 -4.745 -1.316 1.00 80.19 206 CYS A CA 1
ATOM 1610 C C . CYS A 1 206 ? 3.605 -5.847 -2.143 1.00 80.19 206 CYS A C 1
ATOM 1612 O O . CYS A 1 206 ? 4.510 -5.583 -2.934 1.00 80.19 206 CYS A O 1
ATOM 1614 N N . LEU A 1 207 ? 3.102 -7.072 -2.006 1.00 74.62 207 LEU A N 1
ATOM 1615 C CA . LEU A 1 207 ? 3.519 -8.178 -2.860 1.00 74.62 207 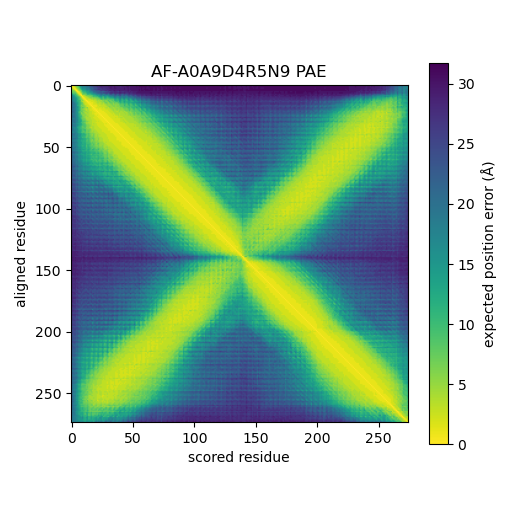LEU A CA 1
ATOM 1616 C C . LEU A 1 207 ? 3.210 -7.882 -4.331 1.00 74.62 207 LEU A C 1
ATOM 1618 O O . LEU A 1 207 ? 4.060 -8.100 -5.189 1.00 74.62 207 LEU A O 1
ATOM 1622 N N . SER A 1 208 ? 2.033 -7.323 -4.613 1.00 83.19 208 SER A N 1
ATOM 1623 C CA . SER A 1 208 ? 1.630 -6.962 -5.977 1.00 83.19 208 SER A CA 1
ATOM 1624 C C . SER A 1 208 ? 2.537 -5.882 -6.580 1.00 83.19 208 SER A C 1
ATOM 1626 O O . SER A 1 208 ? 3.017 -6.037 -7.703 1.00 83.19 208 SER A O 1
ATOM 1628 N N . ASP A 1 209 ? 2.837 -4.824 -5.820 1.00 80.94 209 ASP A N 1
ATOM 1629 C CA . ASP A 1 209 ? 3.737 -3.744 -6.241 1.00 80.94 209 ASP A CA 1
ATOM 1630 C C . ASP A 1 209 ? 5.164 -4.264 -6.491 1.00 80.94 209 ASP A C 1
ATOM 1632 O O . ASP A 1 209 ? 5.808 -3.873 -7.469 1.00 80.94 209 ASP A O 1
ATOM 1636 N N . LEU A 1 210 ? 5.655 -5.177 -5.643 1.00 72.88 210 LEU A N 1
ATOM 1637 C CA . LEU A 1 210 ? 6.968 -5.799 -5.808 1.00 72.88 210 LEU A CA 1
ATOM 1638 C C . LEU A 1 210 ? 7.024 -6.667 -7.070 1.00 72.88 210 LEU A C 1
ATOM 1640 O O . LEU A 1 210 ? 7.959 -6.540 -7.860 1.00 72.88 210 LEU A O 1
ATOM 1644 N N . VAL A 1 211 ? 6.011 -7.508 -7.297 1.00 76.31 211 VAL A N 1
ATOM 1645 C CA . VAL A 1 211 ? 5.902 -8.334 -8.511 1.00 76.31 211 VAL A CA 1
ATOM 1646 C C . VAL A 1 211 ? 5.862 -7.453 -9.759 1.00 76.31 211 VAL A C 1
ATOM 1648 O O . VAL A 1 211 ? 6.564 -7.730 -10.735 1.00 76.31 211 VAL A O 1
ATOM 1651 N N . TYR A 1 212 ? 5.101 -6.358 -9.726 1.00 79.00 212 TYR A N 1
ATOM 1652 C CA . TYR A 1 212 ? 5.045 -5.404 -10.829 1.00 79.00 212 TYR A CA 1
ATOM 1653 C C . TYR A 1 212 ? 6.408 -4.747 -11.093 1.00 79.00 212 TYR A C 1
ATOM 1655 O O . TYR A 1 212 ? 6.856 -4.698 -12.242 1.00 79.00 212 TYR A O 1
ATOM 1663 N N . ALA A 1 213 ? 7.105 -4.300 -10.043 1.00 71.06 213 ALA A N 1
ATOM 1664 C CA . ALA A 1 213 ? 8.438 -3.714 -10.162 1.00 71.06 213 ALA A CA 1
ATOM 1665 C C . ALA A 1 213 ? 9.447 -4.703 -10.771 1.00 71.06 213 ALA A C 1
ATOM 1667 O O . ALA A 1 213 ? 10.165 -4.345 -11.704 1.00 71.06 213 ALA A O 1
ATOM 1668 N N . VAL A 1 214 ? 9.455 -5.957 -10.306 1.00 68.19 214 VAL A N 1
ATOM 1669 C CA . VAL A 1 214 ? 10.321 -7.023 -10.839 1.00 68.19 214 VAL A CA 1
ATOM 1670 C C . VAL A 1 214 ? 10.007 -7.312 -12.308 1.00 68.19 214 VAL A C 1
ATOM 1672 O O . VAL A 1 214 ? 10.916 -7.382 -13.133 1.00 68.19 214 VAL A O 1
ATOM 1675 N N . THR A 1 215 ? 8.728 -7.422 -12.666 1.00 72.44 215 THR A N 1
ATOM 1676 C CA . THR A 1 215 ? 8.301 -7.722 -14.044 1.00 72.44 215 THR A CA 1
ATOM 1677 C C . THR A 1 215 ? 8.707 -6.611 -15.011 1.00 72.44 215 THR A C 1
ATOM 1679 O O . THR A 1 215 ? 9.247 -6.872 -16.092 1.00 72.44 215 THR A O 1
ATOM 1682 N N . ARG A 1 216 ? 8.506 -5.351 -14.607 1.00 76.88 216 ARG A N 1
ATOM 1683 C CA . ARG A 1 216 ? 8.959 -4.190 -15.377 1.00 76.88 216 ARG A CA 1
ATOM 1684 C C . ARG A 1 216 ? 10.475 -4.208 -15.555 1.00 76.88 216 ARG A C 1
ATOM 1686 O O . ARG A 1 216 ? 10.969 -3.943 -16.643 1.00 76.88 216 ARG A O 1
ATOM 1693 N N . CYS A 1 217 ? 11.198 -4.576 -14.507 1.00 67.69 217 CYS A N 1
ATOM 1694 C CA . CYS A 1 217 ? 12.647 -4.652 -14.535 1.00 67.69 217 CYS A CA 1
ATOM 1695 C C . CYS A 1 217 ? 13.209 -5.701 -15.476 1.00 67.69 217 CYS A C 1
ATOM 1697 O O . CYS A 1 217 ? 14.145 -5.421 -16.222 1.00 67.69 217 CYS A O 1
ATOM 1699 N N . LEU A 1 218 ? 12.611 -6.888 -15.480 1.00 66.44 218 LEU A N 1
ATOM 1700 C CA . LEU A 1 218 ? 12.951 -7.920 -16.450 1.00 66.44 218 LEU A CA 1
ATOM 1701 C C . LEU A 1 218 ? 12.676 -7.439 -17.877 1.00 66.44 218 LEU A C 1
ATOM 1703 O O . LEU A 1 218 ? 13.507 -7.642 -18.755 1.00 66.44 218 LEU A O 1
ATOM 1707 N N . SER A 1 219 ? 11.560 -6.742 -18.095 1.00 72.00 219 SER A N 1
ATOM 1708 C CA . SER A 1 219 ? 11.209 -6.194 -19.411 1.00 72.00 219 SER A CA 1
ATOM 1709 C C . SER A 1 219 ? 12.219 -5.143 -19.890 1.00 72.00 219 SER A C 1
ATOM 1711 O O . SER A 1 219 ? 12.698 -5.225 -21.020 1.00 72.00 219 SER A O 1
ATOM 1713 N N . ASP A 1 220 ? 12.596 -4.197 -19.022 1.00 71.25 220 ASP A N 1
ATOM 1714 C CA . ASP A 1 220 ? 13.591 -3.160 -19.324 1.00 71.25 220 ASP A CA 1
ATOM 1715 C C . ASP A 1 220 ? 14.974 -3.783 -19.616 1.00 71.25 220 ASP A C 1
ATOM 1717 O O . ASP A 1 220 ? 15.669 -3.355 -20.541 1.00 71.25 220 ASP A O 1
ATOM 1721 N N . LEU A 1 221 ? 15.359 -4.834 -18.879 1.00 65.69 221 LEU A N 1
ATOM 1722 C CA . LEU A 1 221 ? 16.609 -5.563 -19.105 1.00 65.69 221 LEU A CA 1
ATOM 1723 C C . LEU A 1 221 ? 16.600 -6.314 -20.444 1.00 65.69 221 LEU A C 1
ATOM 1725 O O . LEU A 1 221 ? 17.553 -6.207 -21.213 1.00 65.69 221 LEU A O 1
ATOM 1729 N N . VAL A 1 222 ? 15.520 -7.038 -20.752 1.00 70.50 222 VAL A N 1
ATOM 1730 C CA . VAL A 1 222 ? 15.356 -7.736 -22.038 1.00 70.50 222 VAL A CA 1
ATOM 1731 C C . VAL A 1 222 ? 15.412 -6.744 -23.198 1.00 70.50 222 VAL A C 1
ATOM 1733 O O . VAL A 1 222 ? 16.077 -7.005 -24.204 1.00 70.50 222 VAL A O 1
ATOM 1736 N N . TYR A 1 223 ? 14.773 -5.581 -23.054 1.00 72.56 223 TYR A N 1
ATOM 1737 C CA . TYR A 1 223 ? 14.829 -4.520 -24.053 1.00 72.56 223 TYR A CA 1
ATOM 1738 C C . TYR A 1 223 ? 16.260 -4.004 -24.262 1.00 72.56 223 TYR A C 1
ATOM 1740 O O . TYR A 1 223 ? 16.718 -3.919 -25.403 1.00 72.56 223 TYR A O 1
ATOM 1748 N N . ALA A 1 224 ? 16.997 -3.727 -23.179 1.00 64.88 224 ALA A N 1
ATOM 1749 C CA . ALA A 1 224 ? 18.391 -3.292 -23.253 1.00 64.88 224 ALA A CA 1
ATOM 1750 C C . ALA A 1 224 ? 19.283 -4.334 -23.953 1.00 64.88 224 ALA A C 1
ATOM 1752 O O . ALA A 1 224 ? 20.028 -3.987 -24.870 1.00 64.88 224 ALA A O 1
ATOM 1753 N N . VAL A 1 225 ? 19.151 -5.618 -23.598 1.00 64.31 225 VAL A N 1
ATOM 1754 C CA . VAL A 1 225 ? 19.890 -6.724 -24.234 1.00 64.31 225 VAL A CA 1
ATOM 1755 C C . VAL A 1 225 ? 19.563 -6.830 -25.725 1.00 64.31 225 VAL A C 1
ATOM 1757 O O . VAL A 1 225 ? 20.467 -6.955 -26.551 1.00 64.31 225 VAL A O 1
ATOM 1760 N N . THR A 1 226 ? 18.287 -6.737 -26.096 1.00 69.75 226 THR A N 1
ATOM 1761 C CA . THR A 1 226 ? 17.848 -6.852 -27.498 1.00 69.75 226 THR A CA 1
ATOM 1762 C C . THR A 1 226 ? 18.383 -5.700 -28.350 1.00 69.75 226 THR A C 1
ATOM 1764 O O . THR A 1 226 ? 18.897 -5.914 -29.454 1.00 69.75 226 THR A O 1
ATOM 1767 N N . ARG A 1 227 ? 18.326 -4.471 -27.818 1.00 74.19 227 ARG A N 1
ATOM 1768 C CA . ARG A 1 227 ? 18.912 -3.282 -28.453 1.00 74.19 227 ARG A CA 1
ATOM 1769 C C . ARG A 1 227 ? 20.416 -3.459 -28.647 1.00 74.19 227 ARG A C 1
ATOM 1771 O O . ARG A 1 227 ? 20.946 -3.140 -29.704 1.00 74.19 227 ARG A O 1
ATOM 1778 N N . CYS A 1 228 ? 21.076 -4.050 -27.659 1.00 66.81 228 CYS A N 1
ATOM 1779 C CA . CYS A 1 228 ? 22.502 -4.314 -27.694 1.00 66.81 228 CYS A CA 1
ATOM 1780 C C . CYS A 1 228 ? 22.948 -5.326 -28.729 1.00 66.81 228 CYS A C 1
ATOM 1782 O O . CYS A 1 228 ? 23.900 -5.077 -29.468 1.00 66.81 228 CYS A O 1
ATOM 1784 N N . LEU A 1 229 ? 22.242 -6.448 -28.815 1.00 65.31 229 LEU A N 1
ATOM 1785 C CA . LEU A 1 229 ? 22.475 -7.432 -29.863 1.00 65.31 229 LEU A CA 1
ATOM 1786 C C . LEU A 1 229 ? 22.298 -6.794 -31.245 1.00 65.31 229 LEU A C 1
ATOM 1788 O O . LEU A 1 229 ? 23.138 -6.990 -32.118 1.00 65.31 229 LEU A O 1
ATOM 1792 N N . SER A 1 230 ? 21.269 -5.961 -31.415 1.00 71.44 230 SER A N 1
ATOM 1793 C CA . SER A 1 230 ? 21.017 -5.249 -32.672 1.00 71.44 230 SER A CA 1
ATOM 1794 C C . SER A 1 230 ? 22.142 -4.265 -33.020 1.00 71.44 230 SER A C 1
ATOM 1796 O O . SER A 1 230 ? 22.632 -4.266 -34.149 1.00 71.44 230 SER A O 1
ATOM 1798 N N . ASP A 1 231 ? 22.597 -3.457 -32.057 1.00 72.25 231 ASP A N 1
ATOM 1799 C CA . ASP A 1 231 ? 23.693 -2.498 -32.246 1.00 72.25 231 ASP A CA 1
ATOM 1800 C C . ASP A 1 231 ? 25.011 -3.218 -32.614 1.00 72.25 231 ASP A C 1
ATOM 1802 O O . ASP A 1 231 ? 25.715 -2.777 -33.527 1.00 72.25 231 ASP A O 1
ATOM 1806 N N . MET A 1 232 ? 25.312 -4.363 -31.984 1.00 66.31 232 MET A N 1
ATOM 1807 C CA . MET A 1 232 ? 26.484 -5.190 -32.311 1.00 66.31 232 MET A CA 1
ATOM 1808 C C . MET A 1 232 ? 26.389 -5.835 -33.698 1.00 66.31 232 MET A C 1
ATOM 1810 O O . MET A 1 232 ? 27.349 -5.767 -34.463 1.00 66.31 232 MET A O 1
ATOM 1814 N N . VAL A 1 233 ? 25.242 -6.425 -34.055 1.00 74.25 233 VAL A N 1
ATOM 1815 C CA . VAL A 1 233 ? 25.025 -7.010 -35.391 1.00 74.25 233 VAL A CA 1
ATOM 1816 C C . VAL A 1 233 ? 25.177 -5.940 -36.471 1.00 74.25 233 VAL A C 1
ATOM 1818 O O . VAL A 1 233 ? 25.846 -6.169 -37.480 1.00 74.25 233 VAL A O 1
ATOM 1821 N N . ASN A 1 234 ? 24.626 -4.746 -36.244 1.00 75.62 234 ASN A N 1
ATOM 1822 C CA . ASN A 1 234 ? 24.766 -3.620 -37.162 1.00 75.62 234 ASN A CA 1
ATOM 1823 C C . ASN A 1 234 ? 26.221 -3.153 -37.289 1.00 75.62 234 ASN A C 1
ATOM 1825 O O . ASN A 1 234 ? 26.658 -2.844 -38.398 1.00 75.62 234 ASN A O 1
ATOM 1829 N N . ALA A 1 235 ? 26.975 -3.108 -36.185 1.00 70.25 235 ALA A N 1
ATOM 1830 C CA . ALA A 1 235 ? 28.402 -2.802 -36.221 1.00 70.25 235 ALA A CA 1
ATOM 1831 C C . ALA A 1 235 ? 29.153 -3.832 -37.075 1.00 70.25 235 ALA A C 1
ATOM 1833 O O . ALA A 1 235 ? 29.756 -3.451 -38.071 1.00 70.25 235 ALA A O 1
ATOM 1834 N N . VAL A 1 236 ? 29.012 -5.130 -36.783 1.00 71.12 236 VAL A N 1
ATOM 1835 C CA . VAL A 1 236 ? 29.671 -6.216 -37.534 1.00 71.12 236 VAL A CA 1
ATOM 1836 C C . VAL A 1 236 ? 29.294 -6.204 -39.019 1.00 71.12 236 VAL A C 1
ATOM 1838 O O . VAL A 1 236 ? 30.154 -6.390 -39.876 1.00 71.12 236 VAL A O 1
ATOM 1841 N N . THR A 1 237 ? 28.029 -5.944 -39.350 1.00 76.69 237 THR A N 1
ATOM 1842 C CA . THR A 1 237 ? 27.567 -5.891 -40.747 1.00 76.69 237 THR A CA 1
ATOM 1843 C C . THR A 1 237 ? 28.209 -4.731 -41.511 1.00 76.69 237 THR A C 1
ATOM 1845 O O . THR A 1 237 ? 28.650 -4.909 -42.650 1.00 76.69 237 THR A O 1
ATOM 1848 N N . ARG A 1 238 ? 28.320 -3.550 -40.882 1.00 76.88 238 ARG A N 1
ATOM 1849 C CA . ARG A 1 238 ? 29.052 -2.408 -41.454 1.00 76.88 238 ARG A CA 1
ATOM 1850 C C . ARG A 1 238 ? 30.532 -2.731 -41.619 1.00 76.88 238 ARG A C 1
ATOM 1852 O O . ARG A 1 238 ? 31.076 -2.499 -42.690 1.00 76.88 238 ARG A O 1
ATOM 1859 N N . CYS A 1 239 ? 31.139 -3.362 -40.616 1.00 76.94 239 CYS A N 1
ATOM 1860 C CA . CYS A 1 239 ? 32.532 -3.791 -40.664 1.00 76.94 239 CYS A CA 1
ATOM 1861 C C . CYS A 1 239 ? 32.827 -4.718 -41.849 1.00 76.94 239 CYS A C 1
ATOM 1863 O O . CYS A 1 239 ? 33.785 -4.508 -42.591 1.00 76.94 239 CYS A O 1
ATOM 1865 N N . LEU A 1 240 ? 31.985 -5.735 -42.046 1.00 74.94 240 LEU A N 1
ATOM 1866 C CA . LEU A 1 240 ? 32.108 -6.659 -43.172 1.00 74.94 240 LEU A CA 1
ATOM 1867 C C . LEU A 1 240 ? 31.932 -5.939 -44.511 1.00 74.94 240 LEU A C 1
ATOM 1869 O O . LEU A 1 240 ? 32.679 -6.214 -45.444 1.00 74.94 240 LEU A O 1
ATOM 1873 N N . SER A 1 241 ? 30.986 -5.003 -44.598 1.00 82.56 241 SER A N 1
ATOM 1874 C CA . SER A 1 241 ? 30.745 -4.224 -45.818 1.00 82.56 241 SER A CA 1
ATOM 1875 C C . SER A 1 241 ? 31.946 -3.344 -46.177 1.00 82.56 241 SER A C 1
ATOM 1877 O O . SER A 1 241 ? 32.386 -3.361 -47.325 1.00 82.56 241 SER A O 1
ATOM 1879 N N . ASP A 1 242 ? 32.523 -2.645 -45.196 1.00 81.31 242 ASP A N 1
ATOM 1880 C CA . ASP A 1 242 ? 33.709 -1.800 -45.376 1.00 81.31 242 ASP A CA 1
ATOM 1881 C C . ASP A 1 242 ? 34.932 -2.635 -45.791 1.00 81.31 242 ASP A C 1
ATOM 1883 O O . ASP A 1 242 ? 35.684 -2.244 -46.686 1.00 81.31 242 ASP A O 1
ATOM 1887 N N . LEU A 1 243 ? 35.109 -3.819 -45.192 1.00 80.19 243 LEU A N 1
ATOM 1888 C CA . LEU A 1 243 ? 36.195 -4.735 -45.541 1.00 80.19 243 LEU A CA 1
ATOM 1889 C C . LEU A 1 243 ? 36.035 -5.293 -46.960 1.00 80.19 243 LEU A C 1
ATOM 1891 O O . LEU A 1 243 ? 36.990 -5.294 -47.733 1.00 80.19 243 LEU A O 1
ATOM 1895 N N . VAL A 1 244 ? 34.831 -5.744 -47.325 1.00 86.62 244 VAL A N 1
ATOM 1896 C CA . VAL A 1 244 ? 34.532 -6.229 -48.682 1.00 86.62 244 VAL A CA 1
ATOM 1897 C C . VAL A 1 244 ? 34.749 -5.119 -49.705 1.00 86.62 244 VAL A C 1
ATOM 1899 O O . VAL A 1 244 ? 35.333 -5.374 -50.760 1.00 86.62 244 VAL A O 1
ATOM 1902 N N . TYR A 1 245 ? 34.332 -3.891 -49.392 1.00 86.81 245 TYR A N 1
ATOM 1903 C CA . TYR A 1 245 ? 34.567 -2.733 -50.246 1.00 86.81 245 TYR A CA 1
ATOM 1904 C C . TYR A 1 245 ? 36.067 -2.497 -50.457 1.00 86.81 245 TYR A C 1
ATOM 1906 O O . TYR A 1 245 ? 36.506 -2.479 -51.606 1.00 86.81 245 TYR A O 1
ATOM 1914 N N . ALA A 1 246 ? 36.857 -2.431 -49.378 1.00 82.75 246 ALA A N 1
ATOM 1915 C CA . ALA A 1 246 ? 38.306 -2.236 -49.441 1.00 82.75 246 ALA A CA 1
ATOM 1916 C C . ALA A 1 246 ? 39.020 -3.340 -50.246 1.00 82.75 246 ALA A C 1
ATOM 1918 O O . ALA A 1 246 ? 39.866 -3.046 -51.094 1.00 82.75 246 ALA A O 1
ATOM 1919 N N . VAL A 1 247 ? 38.645 -4.611 -50.049 1.00 84.38 247 VAL A N 1
ATOM 1920 C CA . VAL A 1 247 ? 39.182 -5.738 -50.834 1.00 84.38 247 VAL A CA 1
ATOM 1921 C C . VAL A 1 247 ? 38.824 -5.592 -52.311 1.00 84.38 247 VAL A C 1
ATOM 1923 O O . VAL A 1 247 ? 39.684 -5.767 -53.172 1.00 84.38 247 VAL A O 1
ATOM 1926 N N . THR A 1 248 ? 37.572 -5.263 -52.625 1.00 88.12 248 THR A N 1
ATOM 1927 C CA . THR A 1 248 ? 37.089 -5.180 -54.012 1.00 88.12 248 THR A CA 1
ATOM 1928 C C . THR A 1 248 ? 37.757 -4.036 -54.771 1.00 88.12 248 THR A C 1
ATOM 1930 O O . THR A 1 248 ? 38.186 -4.222 -55.915 1.00 88.12 248 THR A O 1
ATOM 1933 N N . THR A 1 249 ? 37.906 -2.868 -54.138 1.00 87.25 249 THR A N 1
ATOM 1934 C CA . THR A 1 249 ? 38.649 -1.740 -54.716 1.00 87.25 249 THR A CA 1
ATOM 1935 C C . THR A 1 249 ? 40.107 -2.111 -54.941 1.00 87.25 249 THR A C 1
ATOM 1937 O O . THR A 1 249 ? 40.642 -1.868 -56.017 1.00 87.25 249 THR A O 1
ATOM 1940 N N . CYS A 1 250 ? 40.720 -2.813 -53.989 1.00 86.75 250 CYS A N 1
ATOM 1941 C CA . CYS A 1 250 ? 42.096 -3.268 -54.118 1.00 86.75 250 CYS A CA 1
ATOM 1942 C C . CYS A 1 250 ? 42.320 -4.276 -55.233 1.00 86.75 250 CYS A C 1
ATOM 1944 O O . CYS A 1 250 ? 43.269 -4.147 -56.002 1.00 86.75 250 CYS A O 1
ATOM 1946 N N . MET A 1 251 ? 41.437 -5.263 -55.353 1.00 85.12 251 MET A N 1
ATOM 1947 C CA . MET A 1 251 ? 41.479 -6.221 -56.452 1.00 85.12 251 MET A CA 1
ATOM 1948 C C . MET A 1 251 ? 41.343 -5.507 -57.800 1.00 85.12 251 MET A C 1
ATOM 1950 O O . MET A 1 251 ? 42.085 -5.816 -58.729 1.00 85.12 251 MET A O 1
ATOM 1954 N N . SER A 1 252 ? 40.455 -4.516 -57.892 1.00 88.12 252 SER A N 1
ATOM 1955 C CA . SER A 1 252 ? 40.258 -3.722 -59.110 1.00 88.12 252 SER A CA 1
ATOM 1956 C C . SER A 1 252 ? 41.503 -2.900 -59.468 1.00 88.12 252 SER A C 1
ATOM 1958 O O . SER A 1 252 ? 41.965 -2.952 -60.610 1.00 88.12 252 SER A O 1
ATOM 1960 N N . ASP A 1 253 ? 42.100 -2.215 -58.489 1.00 86.25 253 ASP A N 1
ATOM 1961 C CA . ASP A 1 253 ? 43.321 -1.421 -58.668 1.00 86.25 253 ASP A CA 1
ATOM 1962 C C . ASP A 1 253 ? 44.521 -2.301 -59.057 1.00 86.25 253 ASP A C 1
ATOM 1964 O O . ASP A 1 253 ? 45.308 -1.942 -59.937 1.00 86.25 253 ASP A O 1
ATOM 1968 N N . MET A 1 254 ? 44.638 -3.492 -58.459 1.00 84.06 254 MET A N 1
ATOM 1969 C CA . MET A 1 254 ? 45.666 -4.481 -58.796 1.00 84.06 254 MET A CA 1
ATOM 1970 C C . MET A 1 254 ? 45.495 -5.020 -60.219 1.00 84.06 254 MET A C 1
ATOM 1972 O O . MET A 1 254 ? 46.467 -5.069 -60.973 1.00 84.06 254 MET A O 1
ATOM 1976 N N . VAL A 1 255 ? 44.273 -5.385 -60.623 1.00 86.38 255 VAL A N 1
ATOM 1977 C CA . VAL A 1 255 ? 43.982 -5.834 -61.996 1.00 86.38 255 VAL A CA 1
ATOM 1978 C C . VAL A 1 255 ? 44.309 -4.731 -63.000 1.00 86.38 255 VAL A C 1
ATOM 1980 O O . VAL A 1 255 ? 44.943 -5.002 -64.023 1.00 86.38 255 VAL A O 1
ATOM 1983 N N . TYR A 1 256 ? 43.950 -3.480 -62.706 1.00 84.75 256 TYR A N 1
ATOM 1984 C CA . TYR A 1 256 ? 44.284 -2.337 -63.553 1.00 84.75 256 TYR A CA 1
ATOM 1985 C C . TYR A 1 256 ? 45.804 -2.132 -63.671 1.00 84.75 256 TYR A C 1
ATOM 1987 O O . TYR A 1 256 ? 46.335 -1.963 -64.775 1.00 84.75 256 TYR A O 1
ATOM 1995 N N . ALA A 1 257 ? 46.531 -2.213 -62.554 1.00 81.56 257 ALA A N 1
ATOM 1996 C CA . ALA A 1 257 ? 47.985 -2.090 -62.531 1.00 81.56 257 ALA A CA 1
ATOM 1997 C C . ALA A 1 257 ? 48.688 -3.217 -63.315 1.00 81.56 257 ALA A C 1
ATOM 1999 O O . ALA A 1 257 ? 49.625 -2.947 -64.064 1.00 81.56 257 ALA A O 1
ATOM 2000 N N . VAL A 1 258 ? 48.211 -4.463 -63.218 1.00 81.69 258 VAL A N 1
ATOM 2001 C CA . VAL A 1 258 ? 48.746 -5.600 -63.991 1.00 81.69 258 VAL A CA 1
ATOM 2002 C C . VAL A 1 258 ? 48.424 -5.459 -65.479 1.00 81.69 258 VAL A C 1
ATOM 2004 O O . VAL A 1 258 ? 49.308 -5.625 -66.317 1.00 81.69 258 VAL A O 1
ATOM 2007 N N . THR A 1 259 ? 47.185 -5.104 -65.825 1.00 82.75 259 THR A N 1
ATOM 2008 C CA . THR A 1 259 ? 46.742 -4.967 -67.224 1.00 82.75 259 THR A CA 1
ATOM 2009 C C . THR A 1 259 ? 47.523 -3.874 -67.952 1.00 82.75 259 THR A C 1
ATOM 2011 O O . THR A 1 259 ? 47.978 -4.075 -69.078 1.00 82.75 259 THR A O 1
ATOM 2014 N N . THR A 1 260 ? 47.743 -2.731 -67.296 1.00 78.00 260 THR A N 1
ATOM 2015 C CA . THR A 1 260 ? 48.577 -1.647 -67.842 1.00 78.00 260 THR A CA 1
ATOM 2016 C C . THR A 1 260 ? 50.038 -2.070 -68.011 1.00 78.00 260 THR A C 1
ATOM 2018 O O . THR A 1 260 ? 50.680 -1.664 -68.980 1.00 78.00 260 THR A O 1
ATOM 2021 N N . CYS A 1 261 ? 50.553 -2.927 -67.127 1.00 73.88 261 CYS A N 1
ATOM 2022 C CA . CYS A 1 261 ? 51.899 -3.487 -67.226 1.00 73.88 261 CYS A CA 1
ATOM 2023 C C . CYS A 1 261 ? 52.038 -4.484 -68.396 1.00 73.88 261 CYS A C 1
ATOM 2025 O O . CYS A 1 261 ? 52.974 -4.374 -69.188 1.00 73.88 261 CYS A O 1
ATOM 2027 N N . LEU A 1 262 ? 51.071 -5.393 -68.577 1.00 75.06 262 LEU A N 1
ATOM 2028 C CA . LEU A 1 262 ? 51.032 -6.345 -69.698 1.00 75.06 262 LEU A CA 1
ATOM 2029 C C . LEU A 1 262 ? 50.879 -5.642 -71.055 1.00 75.06 262 LEU A C 1
ATOM 2031 O O . LEU A 1 262 ? 51.565 -5.988 -72.015 1.00 75.06 262 LEU A O 1
ATOM 2035 N N . CYS A 1 263 ? 50.027 -4.614 -71.141 1.00 70.56 263 CYS A N 1
ATOM 2036 C CA . CYS A 1 263 ? 49.890 -3.805 -72.358 1.00 70.56 263 CYS A CA 1
ATOM 2037 C C . CYS A 1 263 ? 51.208 -3.117 -72.742 1.00 70.56 263 CYS A C 1
ATOM 2039 O O . CYS A 1 263 ? 51.511 -2.972 -73.928 1.00 70.56 263 CYS A O 1
ATOM 2041 N N . PHE A 1 264 ? 51.999 -2.697 -71.750 1.00 68.31 264 PHE A N 1
ATOM 2042 C CA . PHE A 1 2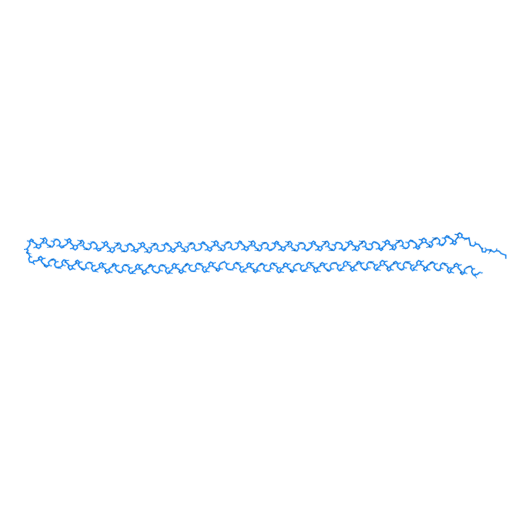64 ? 53.325 -2.140 -71.989 1.00 68.31 264 PHE A CA 1
ATOM 2043 C C . PHE A 1 264 ? 54.294 -3.204 -72.528 1.00 68.31 264 PHE A C 1
ATOM 2045 O O . PHE A 1 264 ? 54.940 -2.945 -73.541 1.00 68.31 264 PHE A O 1
ATOM 2052 N N . GLN A 1 265 ? 54.330 -4.403 -71.930 1.00 65.94 265 GLN A N 1
ATOM 2053 C CA . GLN A 1 265 ? 55.159 -5.524 -72.405 1.00 65.94 265 GLN A CA 1
ATOM 2054 C C . GLN A 1 265 ? 54.828 -5.932 -73.850 1.00 65.94 265 GLN A C 1
ATOM 2056 O O . GLN A 1 265 ? 55.715 -5.998 -74.697 1.00 65.94 265 GLN A O 1
ATOM 2061 N N . TYR A 1 266 ? 53.545 -6.093 -74.184 1.00 61.19 266 TYR A N 1
ATOM 2062 C CA . TYR A 1 266 ? 53.129 -6.447 -75.547 1.00 61.19 266 TYR A CA 1
ATOM 2063 C C . TYR A 1 266 ? 53.540 -5.381 -76.578 1.00 61.19 266 TYR A C 1
ATOM 2065 O O . TYR A 1 266 ? 53.966 -5.691 -77.692 1.00 61.19 266 TYR A O 1
ATOM 2073 N N . LYS A 1 267 ? 53.463 -4.098 -76.197 1.00 60.28 267 LYS A N 1
ATOM 2074 C CA . LYS A 1 267 ? 53.896 -2.975 -77.039 1.00 60.28 267 LYS A CA 1
ATOM 2075 C C . LYS A 1 267 ? 55.419 -2.902 -77.181 1.00 60.28 267 LYS A C 1
ATOM 2077 O O . LYS A 1 267 ? 55.900 -2.418 -78.205 1.00 60.28 267 LYS A O 1
ATOM 2082 N N . THR A 1 268 ? 56.188 -3.360 -76.194 1.00 59.09 268 THR A N 1
ATOM 2083 C CA . THR A 1 268 ? 57.646 -3.486 -76.326 1.00 59.09 268 THR A CA 1
ATOM 2084 C C . THR A 1 268 ? 58.050 -4.678 -77.194 1.00 59.09 268 THR A C 1
ATOM 2086 O O . THR A 1 268 ? 58.952 -4.507 -78.010 1.00 59.09 268 THR A O 1
ATOM 2089 N N . ASP A 1 269 ? 57.340 -5.807 -77.105 1.00 58.09 269 ASP A N 1
ATOM 2090 C CA . ASP A 1 269 ? 57.632 -7.044 -77.853 1.00 58.09 269 ASP A CA 1
ATOM 2091 C C . ASP A 1 269 ? 57.226 -6.964 -79.339 1.00 58.09 269 ASP A C 1
ATOM 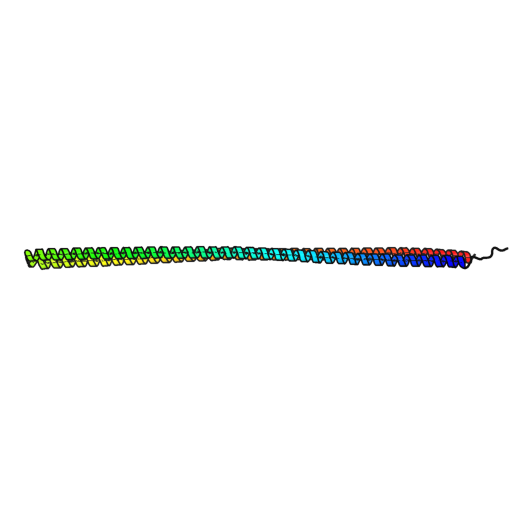2093 O O . ASP A 1 269 ? 57.934 -7.456 -80.219 1.00 58.09 269 ASP A O 1
ATOM 2097 N N . CYS A 1 270 ? 56.124 -6.272 -79.659 1.00 49.06 270 CYS A N 1
ATOM 2098 C CA . CYS A 1 270 ? 55.746 -5.992 -81.053 1.00 49.06 270 CYS A CA 1
ATOM 2099 C C . CYS A 1 270 ? 56.763 -5.091 -81.771 1.00 49.06 270 CYS A C 1
ATOM 2101 O O . CYS A 1 270 ? 56.945 -5.210 -82.977 1.00 49.06 270 CYS A O 1
ATOM 2103 N N . VAL A 1 271 ? 57.421 -4.182 -81.042 1.00 54.38 271 VAL A N 1
ATOM 2104 C CA . VAL A 1 271 ? 58.417 -3.257 -81.611 1.00 54.38 271 VAL A CA 1
ATOM 2105 C C . VAL A 1 271 ? 59.800 -3.907 -81.735 1.00 54.38 271 VAL A C 1
ATOM 2107 O O . VAL A 1 271 ? 60.609 -3.432 -82.520 1.00 54.38 271 VAL A O 1
ATOM 2110 N N . SER A 1 272 ? 60.096 -4.974 -80.985 1.00 50.56 272 SER A N 1
ATOM 2111 C CA . SER A 1 272 ? 61.339 -5.745 -81.142 1.00 50.56 272 SER A CA 1
ATOM 2112 C C . SER A 1 272 ? 61.256 -6.837 -82.219 1.00 50.56 272 SER A C 1
ATOM 2114 O O . SER A 1 272 ? 62.299 -7.338 -82.632 1.00 50.56 272 SER A O 1
ATOM 2116 N N . SER A 1 273 ? 60.045 -7.197 -82.664 1.00 47.06 273 SER A N 1
ATOM 2117 C CA . SER A 1 273 ? 59.785 -8.249 -83.666 1.00 47.06 273 SER A CA 1
ATOM 2118 C C . SER A 1 273 ? 59.539 -7.725 -85.096 1.00 47.06 273 SER A C 1
ATOM 2120 O O . SER A 1 273 ? 59.315 -8.531 -85.999 1.00 47.06 273 SER A O 1
ATOM 2122 N N . MET A 1 274 ? 59.560 -6.400 -85.300 1.00 43.16 274 MET A N 1
ATOM 2123 C CA . MET A 1 274 ? 59.547 -5.707 -86.604 1.00 43.16 274 MET A CA 1
ATOM 2124 C C . MET A 1 274 ? 60.941 -5.177 -86.934 1.00 43.16 274 MET A C 1
ATOM 2126 O O . MET A 1 274 ? 61.313 -5.233 -88.126 1.00 43.16 274 MET A O 1
#

pLDDT: mean 73.3, std 9.92, range [32.91, 89.81]

Sequence (274 aa):
MVYAVTRCPCDMVYAVTRHLRHMLYVITRCLSDMVFAVTRCLSDLVYAVTRCLSDMVYAVTRCLRGMVFAVTRCLSDMVFAVTRCLSDLVYAVTRCLSDLVYVVTRCL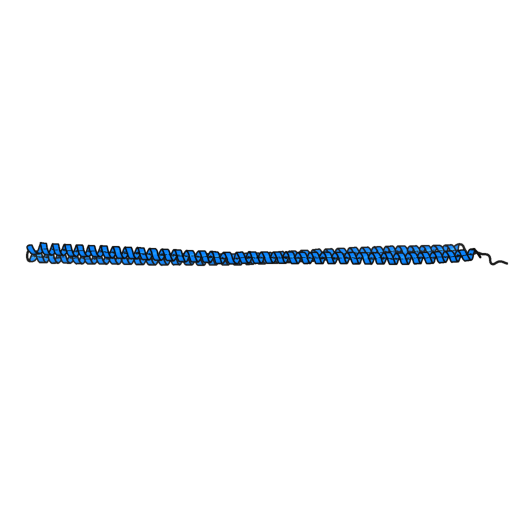SDMVYAVTTCLSDMVYAATRCLSDMVNAITRCPCDMVYAVTRHLRDMVYAVTRFLSDLVYAVTRCLSDMVYAVTRCLSDMVYAVTRCLSDIVYPVTRCLSDLVYAVTRCLSDLVYAVTRCLSDMVNAVTRCLSDLVYAVTTCMSDMVYAVTTCLCFQYKTDCVSSM

Secondary structure (DSSP, 8-state):
--------HHHHHHHHHHHHHHHHHHHHHHHHHHHHHHHHHHHHHHHHHHHHHHHHHHHHHHHHHHHHHHHHHHHHHHHHHHHHHHHHHHHHHHHHHHHHHHHHHHHHHHHHHHHHHHHHHHHHHHHHHHHHHHHHHHH-THHHHHHHHHHHHHHHHHHHHHHHHHHHHHHHHHHHHHHHHHHHHHHHHHHHHHHHHHHHHHHHHHHHHHHHHHHHHHHHHHHHHHHHHHHHHHHHHHHHHHHHHHHHHHHHHHHHHHHHHHHHHHHHHHHH--

Organism: Dreissena polymorpha (NCBI:txid45954)

Mean predicted aligned error: 14.38 Å

Foldseek 3Di:
DDPDDDPDPVVVVVLVVVLVVLLVVLVVVLVVLLVVLVVVLVVLLVVLVVVLVVLLVVLVVVLVVLLVVLVVVLVVLLVVLLVVLVVLLVVLVVVLVVLLVVLVVVLVVQLVVLVVVLVVQLVVLVVQLVVVCVVCVVPDVVCNVVSVVVSVVSNVVSVVVSVVSNVVSVVVSVVSNVVSVVVSVVSNVVSVVVSVVSNVVSVVVSVVSSVVSVVVSVVSNVVSVVVSVVSNVVSVVVSVVSNVVSVVVSVVSSVVSVVVVVVVVVVVVVVVVD

Radius of gyration: 59.72 Å; Cα contacts (8 Å, |Δi|>4): 144; chains: 1; bounding box: 123×15×177 Å

Nearest PDB structures (foldseek):
  7n6g-assembly1_3X  TM=4.625E-01  e=3.203E-02  Chlamydomonas reinhardtii
  7n6g-assembly1_3T  TM=4.138E-01  e=6.953E-02  Chlamydomonas reinhardtii
  7sqc-assembly1_1J  TM=4.331E-01  e=1.590E-01  Chlamydomonas reinhardtii
  4tql-assembly1_A  TM=3.415E-01  e=8.550E-02  synthetic construct
  7n6g-assembly1_1T  TM=3.909E-01  e=3.024E+00  Chlamydomonas reinhardtii

Solvent-accessible surface area (backbone atoms only — not comparable to full-atom values): 14122 Å² total; per-residue (Å²): 135,84,84,73,91,68,81,51,70,64,58,57,50,49,51,52,53,50,50,52,51,50,50,50,49,53,52,53,50,40,52,50,49,46,51,49,39,53,53,51,35,53,51,48,44,52,49,39,53,52,52,35,53,52,50,44,52,49,43,53,52,54,36,52,51,50,47,51,51,48,52,53,53,37,52,51,52,47,50,52,33,52,55,51,33,53,50,52,44,50,52,43,51,54,50,38,51,50,54,48,50,50,51,52,54,51,42,53,51,53,48,52,50,51,53,55,51,40,54,50,53,51,50,52,47,51,55,50,40,53,54,51,45,57,53,20,68,75,73,41,73,78,51,38,62,56,51,51,55,53,37,53,48,56,44,50,50,50,54,54,50,40,55,52,54,48,52,50,50,52,52,52,39,52,50,54,49,51,50,47,51,54,50,36,52,49,52,45,52,50,40,52,54,48,33,53,50,55,45,50,53,50,52,55,51,38,54,51,53,46,52,50,46,52,53,52,38,53,50,50,44,52,49,43,53,53,53,34,54,49,49,43,53,53,37,54,52,51,35,50,50,48,43,52,48,44,52,51,53,37,54,50,53,49,51,52,52,50,52,58,49,51,55,49,50,54,57,53,52,58,65,72,75,109